Protein AF-0000000087118253 (afdb_homodimer)

Nearest PDB structures (foldseek):
  3r4q-assembly2_D  TM=5.784E-01  e=3.476E+00  Agrobacterium fabrum str. C58
  3r4q-assembly3_E-2  TM=5.605E-01  e=3.678E+00  Agrobacterium fabrum str. C58
  3alf-assembly1_A  TM=4.052E-01  e=1.866E+00  Nicotiana tabacum
  3alg-assembly1_A  TM=4.051E-01  e=1.764E+00  Nicotiana tabacum
  3r4q-assembly2_D  TM=5.789E-01  e=3.476E+00  Agrobacterium fabrum str. C58

Foldseek 3Di:
DPPPPPPPPFDEAEDQPFPAWEDADPVQFPDKDFDQPDWGADPVGDIDGATIFGKGWDFFQFPLVRDTDTDIDHGYTYDNPDNGTYDYPVCCCPVVVWDWDADPVRQWIWTDDVPGIGIHGDD/DPPPPPPPPFDEAEDQPFPAWEDADPVQFPDKDFDQPDWGADPVGDIDGATIFGKGWDFFQFPLVRDTDTDIDHGYTYDNPDNGTYDYPVCCCPVVVWDWDADPVRQWIWTDDVPGIGIHGDD

Secondary structure (DSSP, 8-state):
---TT-S---PEEEETT-SSEEE--GGGEEEEEE-TT-EEE-TTS-EEE--EEEEEEEEEEETTTTEEEEEEEEEEEE-TT-SSEEEEHHHHHHTS-PEEEE-TTS-EEEEEETTEEEEEE--/---TT-S---PEEEETT-SSEEE--GGGEEEEEE-TT-EEE-TTS-EEE--EEEEEEEEEEETTTTEEEEEEEEEEEE-TT-SSEEEEHHHHHHTS-PEEEE-TTS-EEEEEETTEEEEEE--

Solvent-accessible surface area (backbone atoms only — not comparable to full-atom values): 13474 Å² total; per-residue (Å²): 130,83,66,79,79,71,61,80,68,66,59,72,41,54,18,36,64,33,90,52,25,35,37,38,57,72,86,53,45,78,43,79,39,84,28,91,74,47,69,47,77,44,58,60,58,51,69,45,80,32,48,41,29,27,26,30,60,49,76,43,56,29,67,68,78,68,42,80,39,76,38,83,41,67,67,26,35,41,41,82,46,31,75,44,23,37,42,17,42,34,49,38,37,67,77,64,51,32,45,69,46,55,42,93,86,63,48,37,40,35,38,31,42,96,87,40,24,40,79,38,73,59,64,132,84,65,81,77,70,59,79,68,68,60,71,40,55,18,36,63,34,92,52,27,35,37,38,55,71,87,52,44,79,44,79,39,85,29,90,74,47,68,48,78,43,60,61,56,51,72,46,80,32,48,40,28,27,26,31,60,49,77,43,54,28,67,68,76,68,43,78,39,76,39,82,43,68,70,26,35,40,40,81,46,32,74,46,22,36,42,17,41,34,50,39,38,67,75,64,52,32,47,69,46,53,42,92,87,63,47,38,38,36,38,32,42,97,87,39,26,39,78,39,74,59,65

InterPro domains:
  IPR054722 Retrovirus-related Pol polyprotein from transposon TNT 1-94-like, beta-barrel domain [PF22936] (12-96)

pLDDT: mean 89.77, std 15.72, range [20.44, 98.38]

Organism: NCBI:txid53985

Radius of gyration: 19.04 Å; Cα contacts (8 Å, |Δi|>4): 569; chains: 2; bounding box: 37×47×62 Å

Structure (mmCIF, N/CA/C/O backbone):
data_AF-0000000087118253-model_v1
#
loop_
_entity.id
_entity.type
_entity.pdbx_description
1 polymer 'Retrovirus-related Pol polyprotein from transposon TNT 1-94-like beta-barrel domain-containing protein'
#
loop_
_atom_site.group_PDB
_atom_site.id
_atom_site.type_symbol
_atom_site.label_atom_id
_atom_site.label_alt_id
_atom_site.label_comp_id
_atom_site.label_asym_id
_atom_site.label_entity_id
_atom_site.label_seq_id
_atom_site.pdbx_PDB_ins_code
_atom_site.Cartn_x
_atom_site.Cartn_y
_atom_site.Cartn_z
_atom_site.occupancy
_atom_site.B_iso_or_equiv
_atom_site.auth_seq_id
_atom_site.auth_comp_id
_atom_site.auth_asym_id
_atom_site.auth_atom_id
_atom_site.pdbx_PDB_model_num
ATOM 1 N N . MET A 1 1 ? -5.254 -21.078 -31.297 1 21.05 1 MET A N 1
ATOM 2 C CA . MET A 1 1 ? -4.227 -20.156 -30.859 1 21.05 1 MET A CA 1
ATOM 3 C C . MET A 1 1 ? -4.805 -19.125 -29.875 1 21.05 1 MET A C 1
ATOM 5 O O . MET A 1 1 ? -5.574 -18.25 -30.281 1 21.05 1 MET A O 1
ATOM 9 N N . TYR A 1 2 ? -5.289 -19.484 -28.656 1 28.25 2 TYR A N 1
ATOM 10 C CA . TYR A 1 2 ? -5.848 -18.609 -27.625 1 28.25 2 TYR A CA 1
ATOM 11 C C . TYR A 1 2 ? -4.93 -17.422 -27.359 1 28.25 2 TYR A C 1
ATOM 13 O O . TYR A 1 2 ? -3.725 -17.594 -27.156 1 28.25 2 TYR A O 1
ATOM 21 N N . ASP A 1 3 ? -5.176 -16.328 -28.109 1 32.22 3 ASP A N 1
ATOM 22 C CA . ASP A 1 3 ? -4.434 -15.078 -27.906 1 32.22 3 ASP A CA 1
ATOM 23 C C . ASP A 1 3 ? -4.375 -14.711 -26.422 1 32.22 3 ASP A C 1
ATOM 25 O O . ASP A 1 3 ? -5.41 -14.492 -25.797 1 32.22 3 ASP A O 1
ATOM 29 N N . ALA A 1 4 ? -3.543 -15.273 -25.672 1 36.19 4 ALA A N 1
ATOM 30 C CA . ALA A 1 4 ? -3.189 -14.906 -24.312 1 36.19 4 ALA A CA 1
ATOM 31 C C . ALA A 1 4 ? -3.34 -13.406 -24.094 1 36.19 4 ALA A C 1
ATOM 33 O O . ALA A 1 4 ? -3.033 -12.898 -23.016 1 36.19 4 ALA A O 1
ATOM 34 N N . SER A 1 5 ? -3.439 -12.5 -25.094 1 39.94 5 SER A N 1
ATOM 35 C CA . SER A 1 5 ? -3.518 -11.047 -25.062 1 39.94 5 SER A CA 1
ATOM 36 C C . SER A 1 5 ? -4.762 -10.578 -24.312 1 39.94 5 SER A C 1
ATOM 38 O O . SER A 1 5 ? -4.77 -9.492 -23.719 1 39.94 5 SER A O 1
ATOM 40 N N . ASP A 1 6 ? -6.008 -11.117 -24.625 1 37.91 6 ASP A N 1
ATOM 41 C CA . ASP A 1 6 ? -7.328 -10.594 -24.297 1 37.91 6 ASP A CA 1
ATOM 42 C C . ASP A 1 6 ? -7.676 -10.867 -22.828 1 37.91 6 ASP A C 1
ATOM 44 O O . ASP A 1 6 ? -8.852 -10.836 -22.453 1 37.91 6 ASP A O 1
ATOM 48 N N . VAL A 1 7 ? -7.039 -11.828 -22.219 1 40.59 7 VAL A N 1
ATOM 49 C CA . VAL A 1 7 ? -7.496 -11.953 -20.844 1 40.59 7 VAL A CA 1
ATOM 50 C C . VAL A 1 7 ? -7.438 -10.594 -20.141 1 40.59 7 VAL A C 1
ATOM 52 O O . VAL A 1 7 ? -6.395 -9.938 -20.141 1 40.59 7 VAL A O 1
ATOM 55 N N . SER A 1 8 ? -8.398 -9.789 -20.203 1 44.47 8 SER A N 1
ATOM 56 C CA . SER A 1 8 ? -8.617 -8.578 -19.422 1 44.47 8 SER A CA 1
ATOM 57 C C . SER A 1 8 ? -7.844 -8.617 -18.109 1 44.47 8 SER A C 1
ATOM 59 O O . SER A 1 8 ? -8.312 -9.188 -17.125 1 44.47 8 SER A O 1
ATOM 61 N N . SER A 1 9 ? -6.527 -9.094 -18.141 1 53.28 9 SER A N 1
ATOM 62 C CA . SER A 1 9 ? -5.711 -9.297 -16.953 1 53.28 9 SER A CA 1
ATOM 63 C C . SER A 1 9 ? -5.844 -8.125 -15.992 1 53.28 9 SER A C 1
ATOM 65 O O . SER A 1 9 ? -5.578 -6.977 -16.359 1 53.28 9 SER A O 1
ATOM 67 N N . VAL A 1 10 ? -6.918 -8.219 -15.125 1 63.69 10 VAL A N 1
ATOM 68 C CA . VAL A 1 10 ? -7.062 -7.242 -14.055 1 63.69 10 VAL A CA 1
ATOM 69 C C . VAL A 1 10 ? -5.688 -6.887 -13.484 1 63.69 10 VAL A C 1
ATOM 71 O O . VAL A 1 10 ? -4.832 -7.762 -13.328 1 63.69 10 VAL A O 1
ATOM 74 N N . GLU A 1 11 ? -5.352 -5.664 -13.586 1 80.19 11 GLU A N 1
ATOM 75 C CA . GLU A 1 11 ? -4.105 -5.094 -13.086 1 80.19 11 GLU A CA 1
ATOM 76 C C . GLU A 1 11 ? -3.842 -5.523 -11.648 1 80.19 11 GLU A C 1
ATOM 78 O O . GLU A 1 11 ? -4.777 -5.664 -10.852 1 80.19 11 GLU A O 1
ATOM 83 N N . TRP A 1 12 ? -2.617 -6.109 -11.367 1 91.25 12 TRP A N 1
ATOM 84 C CA . TRP A 1 12 ? -2.182 -6.355 -9.992 1 91.25 12 TRP A CA 1
ATOM 85 C C . TRP A 1 12 ? -1.554 -5.102 -9.391 1 91.25 12 TRP A C 1
ATOM 87 O O . TRP A 1 12 ? -0.617 -4.535 -9.953 1 91.25 12 TRP A O 1
ATOM 97 N N . ILE A 1 13 ? -2.102 -4.66 -8.297 1 94.06 13 ILE A N 1
ATOM 98 C CA . ILE A 1 13 ? -1.604 -3.48 -7.602 1 94.06 13 ILE A CA 1
ATOM 99 C C . ILE A 1 13 ? -0.668 -3.906 -6.473 1 94.06 13 ILE A C 1
ATOM 101 O O . ILE A 1 13 ? -0.995 -4.805 -5.691 1 94.06 13 ILE A O 1
ATOM 105 N N . PHE A 1 14 ? 0.504 -3.334 -6.52 1 95.25 14 PHE A N 1
ATOM 106 C CA . PHE A 1 14 ? 1.445 -3.48 -5.418 1 95.25 14 PHE A CA 1
ATOM 107 C C . PHE A 1 14 ? 0.985 -2.682 -4.203 1 95.25 14 PHE A C 1
ATOM 109 O O . PHE A 1 14 ? 0.729 -1.479 -4.305 1 95.25 14 PHE A O 1
ATOM 116 N N . ASP A 1 15 ? 0.882 -3.354 -3.035 1 96.62 15 ASP A N 1
ATOM 117 C CA . ASP A 1 15 ? 0.216 -2.693 -1.917 1 96.62 15 ASP A CA 1
ATOM 118 C C . ASP A 1 15 ? 0.953 -2.959 -0.606 1 96.62 15 ASP A C 1
ATOM 120 O O . ASP A 1 15 ? 0.886 -4.062 -0.062 1 96.62 15 ASP A O 1
ATOM 124 N N . SER A 1 16 ? 1.552 -1.938 -0.032 1 96.44 16 SER A N 1
ATOM 125 C CA . SER A 1 16 ? 2.291 -2.053 1.221 1 96.44 16 SER A CA 1
ATOM 126 C C . SER A 1 16 ? 1.351 -2.045 2.422 1 96.44 16 SER A C 1
ATOM 128 O O . SER A 1 16 ? 1.761 -2.355 3.541 1 96.44 16 SER A O 1
ATOM 130 N N . GLY A 1 17 ? 0.11 -1.664 2.256 1 95.06 17 GLY A N 1
ATOM 131 C CA . GLY A 1 17 ? -0.854 -1.605 3.344 1 95.06 17 GLY A CA 1
ATOM 132 C C . GLY A 1 17 ? -1.681 -2.871 3.479 1 95.06 17 GLY A C 1
ATOM 133 O O . GLY A 1 17 ? -2.432 -3.027 4.441 1 95.06 17 GLY A O 1
ATOM 134 N N . SER A 1 18 ? -1.579 -3.771 2.533 1 95.12 18 SER A N 1
ATOM 135 C CA . SER A 1 18 ? -2.385 -4.988 2.545 1 95.12 18 SER A CA 1
ATOM 136 C C . SER A 1 18 ? -1.647 -6.133 3.23 1 95.12 18 SER A C 1
ATOM 138 O O . SER A 1 18 ? -0.468 -6.367 2.961 1 95.12 18 SER A O 1
ATOM 140 N N . GLN A 1 19 ? -2.363 -6.934 4.012 1 92.56 19 GLN A N 1
ATOM 141 C CA . GLN A 1 19 ? -1.778 -8.078 4.703 1 92.56 19 GLN A CA 1
ATOM 142 C C . GLN A 1 19 ? -2.074 -9.375 3.963 1 92.56 19 GLN A C 1
ATOM 144 O O . GLN A 1 19 ? -1.697 -10.461 4.422 1 92.56 19 GLN A O 1
ATOM 149 N N . ALA A 1 20 ? -2.756 -9.25 2.867 1 94.69 20 ALA A N 1
ATOM 150 C CA . ALA A 1 20 ? -3.141 -10.422 2.092 1 94.69 20 ALA A CA 1
ATOM 151 C C . ALA A 1 20 ? -3.027 -10.156 0.594 1 94.69 20 ALA A C 1
ATOM 153 O O . ALA A 1 20 ? -3.137 -9.008 0.154 1 94.69 20 ALA A O 1
ATOM 154 N N . ASN A 1 21 ? -2.725 -11.172 -0.132 1 96.81 21 ASN A N 1
ATOM 155 C CA . ASN A 1 21 ? -2.965 -11.133 -1.57 1 96.81 21 ASN A CA 1
ATOM 156 C C . ASN A 1 21 ? -4.438 -11.352 -1.898 1 96.81 21 ASN A C 1
ATOM 158 O O . ASN A 1 21 ? -5.078 -12.242 -1.326 1 96.81 21 ASN A O 1
ATOM 162 N N . VAL A 1 22 ? -4.973 -10.57 -2.779 1 96.06 22 VAL A N 1
ATOM 163 C CA . VAL A 1 22 ? -6.398 -10.625 -3.088 1 96.06 22 VAL A CA 1
ATOM 164 C C . VAL A 1 22 ? -6.598 -10.695 -4.602 1 96.06 22 VAL A C 1
ATOM 166 O O . VAL A 1 22 ? -5.938 -9.977 -5.352 1 96.06 22 VAL A O 1
ATOM 169 N N . CYS A 1 23 ? -7.453 -11.531 -5.035 1 95.5 23 CYS A N 1
ATOM 170 C CA . CYS A 1 23 ? -7.789 -11.68 -6.445 1 95.5 23 CYS A CA 1
ATOM 171 C C . CYS A 1 23 ? -9.281 -11.898 -6.633 1 95.5 23 CYS A C 1
ATOM 173 O O . CYS A 1 23 ? -9.891 -12.695 -5.914 1 95.5 23 CYS A O 1
ATOM 175 N N . GLY A 1 24 ? -9.883 -11.172 -7.512 1 93.5 24 GLY A N 1
ATOM 176 C CA . GLY A 1 24 ? -11.312 -11.312 -7.777 1 93.5 24 GLY A CA 1
ATOM 177 C C . GLY A 1 24 ? -11.609 -12.148 -9.008 1 93.5 24 GLY A C 1
ATOM 178 O O . GLY A 1 24 ? -12.766 -12.297 -9.398 1 93.5 24 GLY A O 1
ATOM 179 N N . ASP A 1 25 ? -10.633 -12.672 -9.688 1 92 25 ASP A N 1
ATOM 180 C CA . ASP A 1 25 ? -10.766 -13.477 -10.906 1 92 25 ASP A CA 1
ATOM 181 C C . ASP A 1 25 ? -10.586 -14.961 -10.609 1 92 25 ASP A C 1
ATOM 183 O O . ASP A 1 25 ? -9.469 -15.484 -10.695 1 92 25 ASP A O 1
ATOM 187 N N . LEU A 1 26 ? -11.664 -15.648 -10.484 1 92.19 26 LEU A N 1
ATOM 188 C CA . LEU A 1 26 ? -11.625 -17.047 -10.062 1 92.19 26 LEU A CA 1
ATOM 189 C C . LEU A 1 26 ? -10.914 -17.906 -11.102 1 92.19 26 LEU A C 1
ATOM 191 O O . LEU A 1 26 ? -10.156 -18.812 -10.75 1 92.19 26 LEU A O 1
ATOM 195 N N . PRO A 1 27 ? -11.047 -17.641 -12.375 1 91.56 27 PRO A N 1
ATOM 196 C CA . PRO A 1 27 ? -10.391 -18.484 -13.383 1 91.56 27 PRO A CA 1
ATOM 197 C C . PRO A 1 27 ? -8.867 -18.422 -13.305 1 91.56 27 PRO A C 1
ATOM 199 O O . PRO A 1 27 ? -8.188 -19.266 -13.891 1 91.56 27 PRO A O 1
ATOM 202 N N . LEU A 1 28 ? -8.312 -17.453 -12.609 1 92.31 28 LEU A N 1
ATOM 203 C CA . LEU A 1 28 ? -6.863 -17.312 -12.492 1 92.31 28 LEU A CA 1
ATOM 204 C C . LEU A 1 28 ? -6.312 -18.281 -11.445 1 92.31 28 LEU A C 1
ATOM 206 O O . LEU A 1 28 ? -5.105 -18.5 -1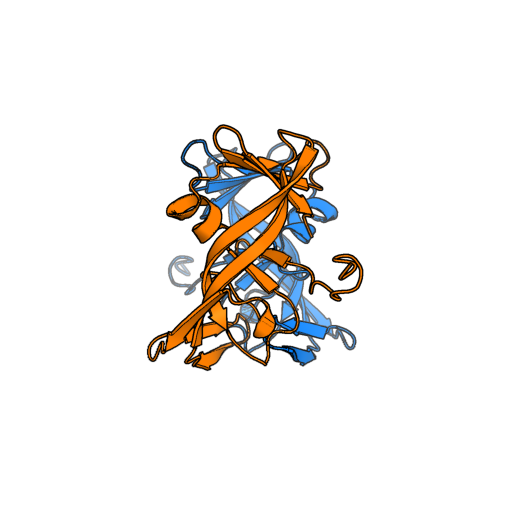1.383 1 92.31 28 LEU A O 1
ATOM 210 N N . PHE A 1 29 ? -7.188 -18.844 -10.602 1 95.88 29 PHE A N 1
ATOM 211 C CA . PHE A 1 29 ? -6.73 -19.734 -9.539 1 95.88 29 PHE A CA 1
ATOM 212 C C . PHE A 1 29 ? -6.355 -21.094 -10.102 1 95.88 29 PHE A C 1
ATOM 214 O O . PHE A 1 29 ? -7.098 -21.672 -10.906 1 95.88 29 PHE A O 1
ATOM 221 N N . THR A 1 30 ? -5.238 -21.562 -9.695 1 97.31 30 THR A N 1
ATOM 222 C CA . THR A 1 30 ? -4.781 -22.891 -10.102 1 97.31 30 THR A CA 1
ATOM 223 C C . THR A 1 30 ? -5.094 -23.922 -9.016 1 97.31 30 THR A C 1
ATOM 225 O O . THR A 1 30 ? -5.184 -25.125 -9.305 1 97.31 30 THR A O 1
ATOM 228 N N . THR A 1 31 ? -5.176 -23.5 -7.758 1 97.5 31 THR A N 1
ATOM 229 C CA . THR A 1 31 ? -5.68 -24.297 -6.645 1 97.5 31 THR A CA 1
ATOM 230 C C . THR A 1 31 ? -6.715 -23.516 -5.844 1 97.5 31 THR A C 1
ATOM 232 O O . THR A 1 31 ? -6.664 -22.281 -5.793 1 97.5 31 THR A O 1
ATOM 235 N N . ILE A 1 32 ? -7.668 -24.219 -5.359 1 96.19 32 ILE A N 1
ATOM 236 C CA . ILE A 1 32 ? -8.703 -23.594 -4.531 1 96.19 32 ILE A CA 1
ATOM 237 C C . ILE A 1 32 ? -8.914 -24.438 -3.271 1 96.19 32 ILE A C 1
ATOM 239 O O . ILE A 1 32 ? -8.961 -25.672 -3.336 1 96.19 32 ILE A O 1
ATOM 243 N N . ARG A 1 33 ? -8.914 -23.766 -2.223 1 95.12 33 ARG A N 1
ATOM 244 C CA . ARG A 1 33 ? -9.258 -24.391 -0.947 1 95.12 33 ARG A CA 1
ATOM 245 C C . ARG A 1 33 ? -10.289 -23.547 -0.196 1 95.12 33 ARG A C 1
ATOM 247 O O . ARG A 1 33 ? -10.297 -22.328 -0.301 1 95.12 33 ARG A O 1
ATOM 254 N N . GLU A 1 34 ? -11.117 -24.312 0.495 1 90.75 34 GLU A N 1
ATOM 255 C CA . GLU A 1 34 ? -12.039 -23.609 1.385 1 90.75 34 GLU A CA 1
ATOM 256 C C . GLU A 1 34 ? -11.32 -23.078 2.621 1 90.75 34 GLU A C 1
ATOM 258 O O . GLU A 1 34 ? -10.477 -23.781 3.203 1 90.75 34 GLU A O 1
ATOM 263 N N . ASP A 1 35 ? -11.5 -21.719 2.768 1 80.56 35 ASP A N 1
ATOM 264 C CA . ASP A 1 35 ? -10.906 -21.062 3.93 1 80.56 35 ASP A CA 1
ATOM 265 C C . ASP A 1 35 ? -11.977 -20.391 4.789 1 80.56 35 ASP A C 1
ATOM 267 O O . ASP A 1 35 ? -12.43 -19.297 4.484 1 80.56 35 ASP A O 1
ATOM 271 N N . GLN A 1 36 ? -12.25 -20.984 5.93 1 77.62 36 GLN A N 1
ATOM 272 C CA . GLN A 1 36 ? -13.336 -20.484 6.762 1 77.62 36 GLN A CA 1
ATOM 273 C C . GLN A 1 36 ? -12.836 -19.406 7.727 1 77.62 36 GLN A C 1
ATOM 275 O O . GLN A 1 36 ? -13.625 -18.828 8.469 1 77.62 36 GLN A O 1
ATOM 280 N N . THR A 1 37 ? -11.648 -19.016 7.566 1 80.5 37 THR A N 1
ATOM 281 C CA . THR A 1 37 ? -11.102 -18.141 8.594 1 80.5 37 THR A CA 1
ATOM 282 C C . THR A 1 37 ? -10.578 -16.844 7.965 1 80.5 37 THR A C 1
ATOM 284 O O . THR A 1 37 ? -10.227 -15.898 8.68 1 80.5 37 THR A O 1
ATOM 287 N N . SER A 1 38 ? -10.648 -16.734 6.703 1 84.31 38 SER A N 1
ATOM 288 C CA . SER A 1 38 ? -10.055 -15.555 6.09 1 84.31 38 SER A CA 1
ATOM 289 C C . SER A 1 38 ? -10.961 -14.344 6.238 1 84.31 38 SER A C 1
ATOM 291 O O . SER A 1 38 ? -12.164 -14.414 5.953 1 84.31 38 SER A O 1
ATOM 293 N N . ARG A 1 39 ? -10.383 -13.367 6.812 1 91.25 39 ARG A N 1
ATOM 294 C CA . ARG A 1 39 ? -11.039 -12.078 7.027 1 91.25 39 ARG A CA 1
ATOM 295 C C . ARG A 1 39 ? -10.219 -10.938 6.434 1 91.25 39 ARG A C 1
ATOM 297 O O . ARG A 1 39 ? -9.008 -10.844 6.676 1 91.25 39 ARG A O 1
ATOM 304 N N . LEU A 1 40 ? -10.867 -10.148 5.562 1 93 40 LEU A N 1
ATOM 305 C CA . LEU A 1 40 ? -10.25 -8.953 5.004 1 93 40 LEU A CA 1
ATOM 306 C C . LEU A 1 40 ? -10.797 -7.699 5.672 1 93 40 LEU A C 1
ATOM 308 O O . LEU A 1 40 ? -12 -7.434 5.617 1 93 40 LEU A O 1
ATOM 312 N N . ASP A 1 41 ? -9.898 -7.008 6.332 1 92.06 41 ASP A N 1
ATOM 313 C CA . ASP A 1 41 ? -10.25 -5.707 6.895 1 92.06 41 ASP A CA 1
ATOM 314 C C . ASP A 1 41 ? -9.82 -4.574 5.969 1 92.06 41 ASP A C 1
ATOM 316 O O . ASP A 1 41 ? -8.68 -4.543 5.508 1 92.06 41 ASP A O 1
ATOM 320 N N . PHE A 1 42 ? -10.742 -3.713 5.773 1 90.94 42 PHE A N 1
ATOM 321 C CA . PHE A 1 42 ? -10.438 -2.584 4.902 1 90.94 42 PHE A CA 1
ATOM 322 C C . PHE A 1 42 ? -10.352 -1.291 5.703 1 90.94 42 PHE A C 1
ATOM 324 O O . PHE A 1 42 ? -10.906 -1.193 6.797 1 90.94 42 PHE A O 1
ATOM 331 N N . ALA A 1 43 ? -9.719 -0.328 5.176 1 87.25 43 ALA A N 1
ATOM 332 C CA . ALA A 1 43 ? -9.406 0.917 5.875 1 87.25 43 ALA A CA 1
ATOM 333 C C . ALA A 1 43 ? -10.68 1.673 6.246 1 87.25 43 ALA A C 1
ATOM 335 O O . ALA A 1 43 ? -10.695 2.445 7.203 1 87.25 43 ALA A O 1
ATOM 336 N N . ASN A 1 44 ? -11.727 1.425 5.535 1 86.5 44 ASN A N 1
ATOM 337 C CA . ASN A 1 44 ? -12.977 2.133 5.781 1 86.5 44 ASN A CA 1
ATOM 338 C C . ASN A 1 44 ? -13.805 1.447 6.867 1 86.5 44 ASN A C 1
ATOM 340 O O . ASN A 1 44 ? -14.984 1.753 7.039 1 86.5 44 ASN A O 1
ATOM 344 N N . GLY A 1 45 ? -13.234 0.397 7.461 1 87.81 45 GLY A N 1
ATOM 345 C CA . GLY A 1 45 ? -13.898 -0.24 8.586 1 87.81 45 GLY A CA 1
ATOM 346 C C . GLY A 1 45 ? -14.742 -1.435 8.18 1 87.81 45 GLY A C 1
ATOM 347 O O . GLY A 1 45 ? -15.312 -2.121 9.031 1 87.81 45 GLY A O 1
ATOM 348 N N . THR A 1 46 ? -14.875 -1.647 6.895 1 88.56 46 THR A N 1
ATOM 349 C CA . THR A 1 46 ? -15.609 -2.82 6.438 1 88.56 46 THR A CA 1
ATOM 350 C C . THR A 1 46 ? -14.75 -4.078 6.57 1 88.56 46 THR A C 1
ATOM 352 O O . THR A 1 46 ? -13.531 -4.016 6.453 1 88.56 46 THR A O 1
ATOM 355 N N . THR A 1 47 ? -15.422 -5.078 6.898 1 92.06 47 THR A N 1
ATOM 356 C CA . THR A 1 47 ? -14.797 -6.395 6.965 1 92.06 47 THR A CA 1
ATOM 357 C C . THR A 1 47 ? -15.492 -7.371 6.023 1 92.06 47 THR A C 1
ATOM 359 O O . THR A 1 47 ? -16.719 -7.383 5.934 1 92.06 47 THR A O 1
ATOM 362 N N . GLU A 1 48 ? -14.758 -8.102 5.289 1 92.12 48 GLU A N 1
ATOM 363 C CA . GLU A 1 48 ? -15.312 -9.148 4.438 1 92.12 48 GLU A CA 1
ATOM 364 C C . GLU A 1 48 ? -14.805 -10.531 4.852 1 92.12 48 GLU A C 1
ATOM 366 O O . GLU A 1 48 ? -13.594 -10.719 5.02 1 92.12 48 GLU A O 1
ATOM 371 N N . HIS A 1 49 ? -15.734 -11.406 5.074 1 92.62 49 HIS A N 1
ATOM 372 C CA . HIS A 1 49 ? -15.383 -12.797 5.312 1 92.62 49 HIS A CA 1
ATOM 373 C C . HIS A 1 49 ? -15.359 -13.594 4.008 1 92.62 49 HIS A C 1
ATOM 375 O O . HIS A 1 49 ? -16.328 -13.57 3.25 1 92.62 49 HIS A O 1
ATOM 381 N N . THR A 1 50 ? -14.25 -14.078 3.705 1 91.5 50 THR A N 1
ATOM 382 C CA . THR A 1 50 ? -14.086 -14.836 2.471 1 91.5 50 THR A CA 1
ATOM 383 C C . THR A 1 50 ? -13.906 -16.312 2.771 1 91.5 50 THR A C 1
ATOM 385 O O . THR A 1 50 ? -13.422 -16.688 3.848 1 91.5 50 THR A O 1
ATOM 388 N N . THR A 1 51 ? -14.289 -17.188 1.809 1 91.56 51 THR A N 1
ATOM 389 C CA . THR A 1 51 ? -14.273 -18.609 2.074 1 91.56 51 THR A CA 1
ATOM 390 C C . THR A 1 51 ? -13.352 -19.344 1.099 1 91.56 51 THR A C 1
ATOM 392 O O . THR A 1 51 ? -13.148 -20.547 1.21 1 91.56 51 THR A O 1
ATOM 395 N N . ILE A 1 52 ? -12.875 -18.609 0.164 1 94.94 52 ILE A N 1
ATOM 396 C CA . ILE A 1 52 ? -12.047 -19.25 -0.848 1 94.94 52 ILE A CA 1
ATOM 397 C C . ILE A 1 52 ? -10.641 -18.656 -0.814 1 94.94 52 ILE A C 1
ATOM 399 O O . ILE A 1 52 ? -10.477 -17.438 -0.807 1 94.94 52 ILE A O 1
ATOM 403 N N . CYS A 1 53 ? -9.68 -19.453 -0.712 1 96.62 53 CYS A N 1
ATOM 404 C CA . CYS A 1 53 ? -8.266 -19.125 -0.847 1 96.62 53 CYS A CA 1
ATOM 405 C C . CYS A 1 53 ? -7.555 -20.125 -1.757 1 96.62 53 CYS A C 1
ATOM 407 O O . CYS A 1 53 ? -8.102 -21.188 -2.07 1 96.62 53 CYS A O 1
ATOM 409 N N . GLY A 1 54 ? -6.422 -19.781 -2.258 1 97.25 54 GLY A N 1
ATOM 410 C CA . GLY A 1 54 ? -5.672 -20.672 -3.119 1 97.25 54 GLY A CA 1
ATOM 411 C C . GLY A 1 54 ? -4.445 -20.031 -3.734 1 97.25 54 GLY A C 1
ATOM 412 O O . GLY A 1 54 ? -3.789 -1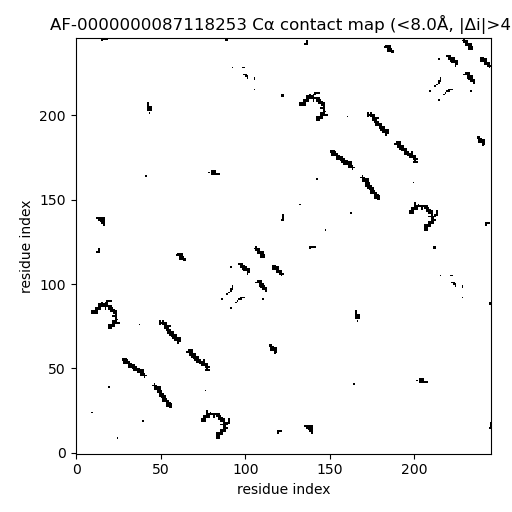9.203 -3.102 1 97.25 54 GLY A O 1
ATOM 413 N N . SER A 1 55 ? -4.031 -20.609 -4.844 1 97.94 55 SER A N 1
ATOM 414 C CA . SER A 1 55 ? -2.863 -20.094 -5.547 1 97.94 55 SER A CA 1
ATOM 415 C C . SER A 1 55 ? -3.23 -19.609 -6.945 1 97.94 55 SER A C 1
ATOM 417 O O . SER A 1 55 ? -4.188 -20.109 -7.547 1 97.94 55 SER A O 1
ATOM 419 N N . VAL A 1 56 ? -2.547 -18.594 -7.414 1 97 56 VAL A N 1
ATOM 420 C CA . VAL A 1 56 ? -2.719 -18.047 -8.75 1 97 56 VAL A CA 1
ATOM 421 C C . VAL A 1 56 ? -1.37 -17.984 -9.469 1 97 56 VAL A C 1
ATOM 423 O O . VAL A 1 56 ? -0.32 -17.969 -8.82 1 97 56 VAL A O 1
ATOM 426 N N . LEU A 1 57 ? -1.433 -18.031 -10.797 1 93.69 57 LEU A N 1
ATOM 427 C CA . LEU A 1 57 ? -0.237 -17.766 -11.586 1 93.69 57 LEU A CA 1
ATOM 428 C C . LEU A 1 57 ? -0.189 -16.312 -12.047 1 93.69 57 LEU A C 1
ATOM 430 O O . LEU A 1 57 ? -1.041 -15.875 -12.82 1 93.69 57 LEU A O 1
ATOM 434 N N . LEU A 1 58 ? 0.72 -15.617 -11.508 1 92.5 58 LEU A N 1
ATOM 435 C CA . LEU A 1 58 ? 0.973 -14.25 -11.938 1 92.5 58 LEU A CA 1
ATOM 436 C C . LEU A 1 58 ? 1.847 -14.219 -13.18 1 92.5 58 LEU A C 1
ATOM 438 O O . LEU A 1 58 ? 3.02 -14.594 -13.133 1 92.5 58 LEU A O 1
ATOM 442 N N . ARG A 1 59 ? 1.241 -13.844 -14.336 1 92.88 59 ARG A N 1
ATOM 443 C CA . ARG A 1 59 ? 1.998 -13.664 -15.57 1 92.88 59 ARG A CA 1
ATOM 444 C C . ARG A 1 59 ? 2.717 -12.32 -15.578 1 92.88 59 ARG A C 1
ATOM 446 O O . ARG A 1 59 ? 2.076 -11.266 -15.586 1 92.88 59 ARG A O 1
ATOM 453 N N . ILE A 1 60 ? 4.02 -12.344 -15.508 1 93.81 60 ILE A N 1
ATOM 454 C CA . ILE A 1 60 ? 4.789 -11.117 -15.312 1 93.81 60 ILE A CA 1
ATOM 455 C C . ILE A 1 60 ? 6.164 -11.266 -15.961 1 93.81 60 ILE A C 1
ATOM 457 O O . ILE A 1 60 ? 6.684 -12.375 -16.078 1 93.81 60 ILE A O 1
ATOM 461 N N . VAL A 1 61 ? 6.641 -10.164 -16.484 1 96.56 61 VAL A N 1
ATOM 462 C CA . VAL A 1 61 ? 7.973 -10.18 -17.078 1 96.56 61 VAL A CA 1
ATOM 463 C C . VAL A 1 61 ? 9.031 -10.234 -15.984 1 96.56 61 VAL A C 1
ATOM 465 O O . VAL A 1 61 ? 9.023 -9.414 -15.07 1 96.56 61 VAL A O 1
ATOM 468 N N . ASN A 1 62 ? 9.898 -11.227 -15.977 1 97.69 62 ASN A N 1
ATOM 469 C CA . ASN A 1 62 ? 11.117 -11.219 -15.18 1 97.69 62 ASN A CA 1
ATOM 470 C C . ASN A 1 62 ? 12.148 -10.242 -15.75 1 97.69 62 ASN A C 1
ATOM 472 O O . ASN A 1 62 ? 12.766 -10.516 -16.781 1 97.69 62 ASN A O 1
ATOM 476 N N . GLN A 1 63 ? 12.352 -9.141 -15.086 1 97.75 63 GLN A N 1
ATOM 477 C CA . GLN A 1 63 ? 13.203 -8.078 -15.602 1 97.75 63 GLN A CA 1
ATOM 478 C C . GLN A 1 63 ? 14.664 -8.516 -15.656 1 97.75 63 GLN A C 1
ATOM 480 O O . GLN A 1 63 ? 15.484 -7.891 -16.328 1 97.75 63 GLN A O 1
ATOM 485 N N . ALA A 1 64 ? 15.023 -9.555 -14.844 1 97.69 64 ALA A N 1
ATOM 486 C CA . ALA A 1 64 ? 16.391 -10.07 -14.867 1 97.69 64 ALA A CA 1
ATOM 487 C C . ALA A 1 64 ? 16.703 -10.758 -16.188 1 97.69 64 ALA A C 1
ATOM 489 O O . ALA A 1 64 ? 17.828 -10.719 -16.672 1 97.69 64 ALA A O 1
ATOM 490 N N . THR A 1 65 ? 15.719 -11.352 -16.812 1 97.69 65 THR A N 1
ATOM 491 C CA . THR A 1 65 ? 15.945 -12.133 -18.031 1 97.69 65 THR A CA 1
ATOM 492 C C . THR A 1 65 ? 15.227 -11.492 -19.219 1 97.69 65 THR A C 1
ATOM 494 O O . THR A 1 65 ? 15.539 -11.797 -20.375 1 97.69 65 THR A O 1
ATOM 497 N N . GLY A 1 66 ? 14.25 -10.727 -18.984 1 97.06 66 GLY A N 1
ATOM 498 C CA . GLY A 1 66 ? 13.422 -10.148 -20.031 1 97.06 66 GLY A CA 1
ATOM 499 C C . GLY A 1 66 ? 12.32 -11.078 -20.516 1 97.06 66 GLY A C 1
ATOM 500 O O . GLY A 1 66 ? 11.594 -10.75 -21.453 1 97.06 66 GLY A O 1
ATOM 501 N N . GLU A 1 67 ? 12.07 -12.164 -19.828 1 97.44 67 GLU A N 1
ATOM 502 C CA . GLU A 1 67 ? 11.117 -13.188 -20.281 1 97.44 67 GLU A CA 1
ATOM 503 C C . GLU A 1 67 ? 9.797 -13.07 -19.516 1 97.44 67 GLU A C 1
ATOM 505 O O . GLU A 1 67 ? 9.789 -12.766 -18.312 1 97.44 67 GLU A O 1
ATOM 510 N N . LEU A 1 68 ? 8.711 -13.32 -20.297 1 96.38 68 LEU A N 1
ATOM 511 C CA . LEU A 1 68 ? 7.398 -13.461 -19.672 1 96.38 68 LEU A CA 1
ATOM 512 C C . LEU A 1 68 ? 7.285 -14.797 -18.938 1 96.38 68 LEU A C 1
ATOM 514 O O . LEU A 1 68 ? 7.547 -15.852 -19.531 1 96.38 68 LEU A O 1
ATOM 518 N N . GLU A 1 69 ? 7.016 -14.789 -17.656 1 95 69 GLU A N 1
ATOM 519 C CA . GLU A 1 69 ? 6.941 -15.984 -16.812 1 95 69 GLU A CA 1
ATOM 520 C C . GLU A 1 69 ? 5.637 -16.016 -16.031 1 95 69 GLU A C 1
ATOM 522 O O . GLU A 1 69 ? 5.02 -14.984 -15.789 1 95 69 GLU A O 1
ATOM 527 N N . ASP A 1 70 ? 5.203 -17.266 -15.781 1 93.5 70 ASP A N 1
ATOM 528 C CA . ASP A 1 70 ? 4.145 -17.484 -14.805 1 93.5 70 ASP A CA 1
ATOM 529 C C . ASP A 1 70 ? 4.723 -17.812 -13.43 1 93.5 70 ASP A C 1
ATOM 531 O O . ASP A 1 70 ? 5.441 -18.797 -13.266 1 93.5 70 ASP A O 1
ATOM 535 N N . ARG A 1 71 ? 4.355 -16.953 -12.516 1 93.69 71 ARG A N 1
ATOM 536 C CA . ARG A 1 71 ? 4.859 -17.188 -11.164 1 93.69 71 ARG A CA 1
ATOM 537 C C . ARG A 1 71 ? 3.725 -17.531 -10.203 1 93.69 71 ARG A C 1
ATOM 539 O O . ARG A 1 71 ? 2.672 -16.891 -10.219 1 93.69 71 ARG A O 1
ATOM 546 N N . LEU A 1 72 ? 4.016 -18.516 -9.453 1 95.62 72 LEU A N 1
ATOM 547 C CA . LEU A 1 72 ? 3.016 -18.953 -8.492 1 95.62 72 LEU A CA 1
ATOM 548 C C . LEU A 1 72 ? 2.916 -17.984 -7.32 1 95.62 72 LEU A C 1
ATOM 550 O O . LEU A 1 72 ? 3.93 -17.641 -6.707 1 95.62 72 LEU A O 1
ATOM 554 N N . VAL A 1 73 ? 1.789 -17.438 -7.059 1 97.12 73 VAL A N 1
ATOM 555 C CA . VAL A 1 73 ? 1.452 -16.703 -5.852 1 97.12 73 VAL A CA 1
ATOM 556 C C . VAL A 1 73 ? 0.525 -17.531 -4.969 1 97.12 73 VAL A C 1
ATOM 558 O O . VAL A 1 73 ? -0.576 -17.891 -5.387 1 97.12 73 VAL A O 1
ATOM 561 N N . GLU A 1 74 ? 0.951 -17.797 -3.848 1 97.19 74 GLU A N 1
ATOM 562 C CA . GLU A 1 74 ? 0.172 -18.609 -2.916 1 97.19 74 GLU A CA 1
ATOM 563 C C . GLU A 1 74 ? -0.584 -17.734 -1.921 1 97.19 74 GLU A C 1
ATOM 565 O O . GLU A 1 74 ? -0.34 -16.531 -1.838 1 97.19 74 GLU A O 1
ATOM 570 N N . ASP A 1 75 ? -1.516 -18.344 -1.242 1 95.81 75 ASP A N 1
ATOM 571 C CA . ASP A 1 75 ? -2.283 -17.688 -0.188 1 95.81 75 ASP A CA 1
ATOM 572 C C . ASP A 1 75 ? -2.98 -16.438 -0.713 1 95.81 75 ASP A C 1
ATOM 574 O O . ASP A 1 75 ? -2.854 -15.359 -0.127 1 95.81 75 ASP A O 1
ATOM 578 N N . VAL A 1 76 ? -3.58 -16.641 -1.808 1 97.06 76 VAL A N 1
ATOM 579 C CA . VAL A 1 76 ? -4.391 -15.578 -2.406 1 97.06 76 VAL A CA 1
ATOM 580 C C . VAL A 1 76 ? -5.848 -15.742 -1.986 1 97.06 76 VAL A C 1
ATOM 582 O O . VAL A 1 76 ? -6.422 -16.828 -2.117 1 97.06 76 VAL A O 1
ATOM 585 N N . VAL A 1 77 ? -6.391 -14.727 -1.419 1 96.56 77 VAL A N 1
ATOM 586 C CA . VAL A 1 77 ? -7.789 -14.742 -1.009 1 96.56 77 VAL A CA 1
ATOM 587 C C . VAL A 1 77 ? -8.672 -14.312 -2.176 1 96.56 77 VAL A C 1
ATOM 589 O O . VAL A 1 77 ? -8.375 -13.336 -2.861 1 96.56 77 VAL A O 1
ATOM 592 N N . TYR A 1 78 ? -9.766 -15.07 -2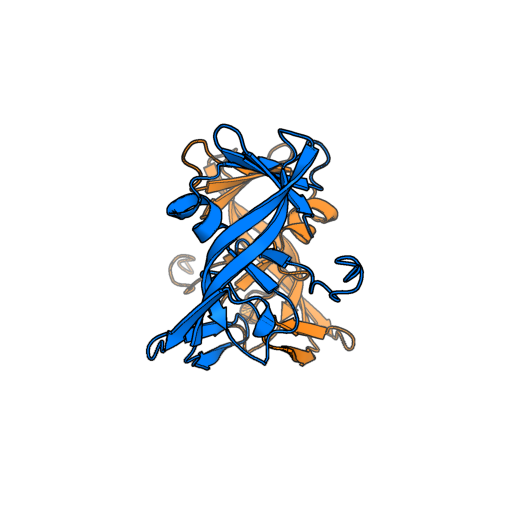.4 1 95.31 78 TYR A N 1
ATOM 593 C CA . TYR A 1 78 ? -10.734 -14.719 -3.432 1 95.31 78 TYR A CA 1
ATOM 594 C C . TYR A 1 78 ? -11.898 -13.93 -2.838 1 95.31 78 TYR A C 1
ATOM 596 O O . TYR A 1 78 ? -12.445 -14.312 -1.799 1 95.31 78 TYR A O 1
ATOM 604 N N . THR A 1 79 ? -12.188 -12.883 -3.455 1 93.94 79 THR A N 1
ATOM 605 C CA . THR A 1 79 ? -13.469 -12.219 -3.238 1 93.94 79 THR A CA 1
ATOM 606 C C . THR A 1 79 ? -14.023 -11.672 -4.551 1 93.94 79 THR A C 1
ATOM 608 O O . THR A 1 79 ? -13.305 -11.023 -5.316 1 93.94 79 THR A O 1
ATOM 611 N N . SER A 1 80 ? -15.297 -11.883 -4.809 1 92.75 80 SER A N 1
ATOM 612 C CA . SER A 1 80 ? -15.922 -11.422 -6.039 1 92.75 80 SER A CA 1
ATOM 613 C C . SER A 1 80 ? -16.094 -9.906 -6.031 1 92.75 80 SER A C 1
ATOM 615 O O . SER A 1 80 ? -16.375 -9.305 -7.07 1 92.75 80 SER A O 1
ATOM 617 N N . ASN A 1 81 ? -15.875 -9.281 -4.906 1 92.44 81 ASN A N 1
ATOM 618 C CA . ASN A 1 81 ? -16.062 -7.836 -4.773 1 92.44 81 ASN A CA 1
ATOM 619 C C . ASN A 1 81 ? -14.805 -7.07 -5.18 1 92.44 81 ASN A C 1
ATOM 621 O O . ASN A 1 81 ? -14.844 -5.852 -5.34 1 92.44 81 ASN A O 1
ATOM 625 N N . ALA A 1 82 ? -13.711 -7.844 -5.379 1 90.56 82 ALA A N 1
ATOM 626 C CA . ALA A 1 82 ? -12.461 -7.168 -5.707 1 90.56 82 ALA A CA 1
ATOM 627 C C . ALA A 1 82 ? -12.539 -6.512 -7.082 1 90.56 82 ALA A C 1
ATOM 629 O O . ALA A 1 82 ? -12.891 -7.164 -8.07 1 90.56 82 ALA A O 1
ATOM 630 N N . LYS A 1 83 ? -12.211 -5.195 -7.172 1 88 83 LYS A N 1
ATOM 631 C CA . LYS A 1 83 ? -12.18 -4.477 -8.445 1 88 83 LYS A CA 1
ATOM 632 C C . LYS A 1 83 ? -10.773 -4.473 -9.039 1 88 83 LYS A C 1
ATOM 634 O O . LYS A 1 83 ? -10.594 -4.172 -10.219 1 88 83 LYS A O 1
ATOM 639 N N . VAL A 1 84 ? -9.82 -4.719 -8.195 1 90.81 84 VAL A N 1
ATOM 640 C CA . VAL A 1 84 ? -8.43 -4.887 -8.602 1 90.81 84 VAL A CA 1
ATOM 641 C C . VAL A 1 84 ? -7.816 -6.09 -7.883 1 90.81 84 VAL A C 1
ATOM 643 O O . VAL A 1 84 ? -8.336 -6.535 -6.85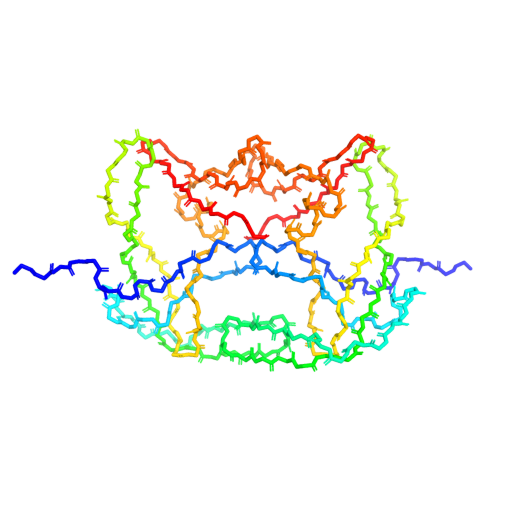9 1 90.81 84 VAL A O 1
ATOM 646 N N . ASN A 1 85 ? -6.75 -6.637 -8.461 1 94.56 85 ASN A N 1
ATOM 647 C CA . ASN A 1 85 ? -5.953 -7.637 -7.758 1 94.56 85 ASN A CA 1
ATOM 648 C C . ASN A 1 85 ? -4.82 -6.992 -6.965 1 94.56 85 ASN A C 1
ATOM 650 O O . ASN A 1 85 ? -4.199 -6.035 -7.426 1 94.56 85 ASN A O 1
ATOM 654 N N . ILE A 1 86 ? -4.59 -7.559 -5.793 1 95.62 86 ILE A N 1
ATOM 655 C CA . ILE A 1 86 ? -3.617 -6.969 -4.879 1 95.62 86 ILE A CA 1
ATOM 656 C C . ILE A 1 86 ? -2.52 -7.984 -4.57 1 95.62 86 ILE A C 1
ATOM 658 O O . ILE A 1 86 ? -2.803 -9.148 -4.297 1 95.62 86 ILE A O 1
ATOM 662 N N . ILE A 1 87 ? -1.312 -7.57 -4.719 1 96.94 87 ILE A N 1
ATOM 663 C CA . ILE A 1 87 ? -0.182 -8.328 -4.195 1 96.94 87 ILE A CA 1
ATOM 664 C C . ILE A 1 87 ? 0.432 -7.59 -3.008 1 96.94 87 ILE A C 1
ATOM 666 O O . ILE A 1 87 ? 0.801 -6.422 -3.121 1 96.94 87 ILE A O 1
ATOM 670 N N . SER A 1 88 ? 0.442 -8.211 -1.897 1 97.19 88 SER A N 1
ATOM 671 C CA . SER A 1 88 ? 0.905 -7.609 -0.654 1 97.19 88 SER A CA 1
ATOM 672 C C . SER A 1 88 ? 2.428 -7.512 -0.618 1 97.19 88 SER A C 1
ATOM 674 O O . SER A 1 88 ? 3.121 -8.477 -0.947 1 97.19 88 SER A O 1
ATOM 676 N N . LEU A 1 89 ? 2.934 -6.391 -0.208 1 97.56 89 LEU A N 1
ATOM 677 C CA . LEU A 1 89 ? 4.371 -6.238 0 1 97.56 89 LEU A CA 1
ATOM 678 C C . LEU A 1 89 ? 4.883 -7.25 1.023 1 97.56 89 LEU A C 1
ATOM 680 O O . LEU A 1 89 ? 5.906 -7.898 0.804 1 97.56 89 LEU A O 1
ATOM 684 N N . GLY A 1 90 ? 4.203 -7.383 2.148 1 96.56 90 GLY A N 1
ATOM 685 C CA . GLY A 1 90 ? 4.613 -8.328 3.17 1 96.56 90 GLY A CA 1
ATOM 686 C C . GLY A 1 90 ? 4.773 -9.742 2.645 1 96.56 90 GLY A C 1
ATOM 687 O O . GLY A 1 90 ? 5.754 -10.422 2.955 1 96.56 90 GLY A O 1
ATOM 688 N N . TYR A 1 91 ? 3.84 -10.164 1.857 1 97 91 TYR A N 1
ATOM 689 C CA . TYR A 1 91 ? 3.922 -11.492 1.243 1 97 91 TYR A CA 1
ATOM 690 C C . TYR A 1 91 ? 5.18 -11.617 0.394 1 97 91 TYR A C 1
ATOM 692 O O . TYR A 1 91 ? 5.906 -12.609 0.494 1 97 91 TYR A O 1
ATOM 700 N N . LEU A 1 92 ? 5.395 -10.609 -0.51 1 97.19 92 LEU A N 1
ATOM 701 C CA . LEU A 1 92 ? 6.543 -10.648 -1.407 1 97.19 92 LEU A CA 1
ATOM 702 C C . LEU A 1 92 ? 7.844 -10.742 -0.618 1 97.19 92 LEU A C 1
ATOM 704 O O . LEU A 1 92 ? 8.75 -11.484 -0.996 1 97.19 92 LEU A O 1
ATOM 708 N N . GLN A 1 93 ? 7.867 -10.062 0.47 1 97.06 93 GLN A N 1
ATOM 709 C CA . GLN A 1 93 ? 9.109 -10.016 1.236 1 97.06 93 GLN A CA 1
ATOM 710 C C . GLN A 1 93 ? 9.281 -11.281 2.082 1 97.06 93 GLN A C 1
ATOM 712 O O . GLN A 1 93 ? 10.375 -11.844 2.145 1 97.06 93 GLN A O 1
ATOM 717 N N . THR A 1 94 ? 8.273 -11.75 2.793 1 95.56 94 THR A N 1
ATOM 718 C CA . THR A 1 94 ? 8.406 -12.844 3.746 1 95.56 94 THR A CA 1
ATOM 719 C C . THR A 1 94 ? 8.312 -14.195 3.037 1 95.56 94 THR A C 1
ATOM 721 O O . THR A 1 94 ? 9.242 -14.992 3.088 1 95.56 94 THR A O 1
ATOM 724 N N . THR A 1 95 ? 7.246 -14.414 2.311 1 95.69 95 THR A N 1
ATOM 725 C CA . THR A 1 95 ? 7.059 -15.688 1.629 1 95.69 95 THR A CA 1
ATOM 726 C C . THR A 1 95 ? 7.844 -15.727 0.321 1 95.69 95 THR A C 1
ATOM 728 O O . THR A 1 95 ? 8.531 -16.703 0.03 1 95.69 95 THR A O 1
ATOM 731 N N . GLY A 1 96 ? 7.781 -14.633 -0.455 1 96.31 96 GLY A N 1
ATOM 732 C CA . GLY A 1 96 ? 8.438 -14.578 -1.749 1 96.31 96 GLY A CA 1
ATOM 733 C C . GLY A 1 96 ? 9.938 -14.367 -1.645 1 96.31 96 GLY A C 1
ATOM 734 O O . GLY A 1 96 ? 10.68 -14.633 -2.596 1 96.31 96 GLY A O 1
ATOM 735 N N . LYS A 1 97 ? 10.422 -13.812 -0.49 1 96.88 97 LYS A N 1
ATOM 736 C CA . LYS A 1 97 ? 11.82 -13.547 -0.195 1 96.88 97 LYS A CA 1
ATOM 737 C C . LYS A 1 97 ? 12.406 -12.531 -1.171 1 96.88 97 LYS A C 1
ATOM 739 O O . LYS A 1 97 ? 13.555 -12.664 -1.597 1 96.88 97 LYS A O 1
ATOM 744 N N . TYR A 1 98 ? 11.555 -11.586 -1.564 1 97.62 98 TYR A N 1
ATOM 745 C CA . TYR A 1 98 ? 12.008 -10.5 -2.426 1 97.62 98 TYR A CA 1
ATOM 746 C C . TYR A 1 98 ? 12.555 -9.336 -1.601 1 97.62 98 TYR A C 1
ATOM 748 O O . TYR A 1 98 ? 12.07 -9.07 -0.499 1 97.62 98 TYR A O 1
ATOM 756 N N . LYS A 1 99 ? 13.5 -8.672 -2.154 1 97.88 99 LYS A N 1
ATOM 757 C CA . LYS A 1 99 ? 13.977 -7.398 -1.635 1 97.88 99 LYS A CA 1
ATOM 758 C C . LYS A 1 99 ? 13.406 -6.23 -2.434 1 97.88 99 LYS A C 1
ATOM 760 O O . LYS A 1 99 ? 13.414 -6.25 -3.666 1 97.88 99 LYS A O 1
ATOM 765 N N . LEU A 1 100 ? 12.938 -5.266 -1.759 1 98 100 LEU A N 1
ATOM 766 C CA . LEU A 1 100 ? 12.359 -4.078 -2.385 1 98 100 LEU A CA 1
ATOM 767 C C . LEU A 1 100 ? 13.422 -3.008 -2.602 1 98 100 LEU A C 1
ATOM 769 O O . LEU A 1 100 ? 14.18 -2.684 -1.684 1 98 100 LEU A O 1
ATOM 773 N N . THR A 1 101 ? 13.492 -2.463 -3.795 1 96.62 101 THR A N 1
ATOM 774 C CA . THR A 1 101 ? 14.219 -1.241 -4.113 1 96.62 101 THR A CA 1
ATOM 775 C C . THR A 1 101 ? 13.391 -0.336 -5.02 1 96.62 101 THR A C 1
ATOM 777 O O . THR A 1 101 ? 12.414 -0.783 -5.629 1 96.62 101 THR A O 1
ATOM 780 N N . CYS A 1 102 ? 13.695 0.901 -5.023 1 95.75 102 CYS A N 1
ATOM 781 C CA . CYS A 1 102 ? 12.977 1.869 -5.84 1 95.75 102 CYS A CA 1
ATOM 782 C C . CYS A 1 102 ? 13.867 2.438 -6.934 1 95.75 102 CYS A C 1
ATOM 784 O O . CYS A 1 102 ? 15.062 2.664 -6.711 1 95.75 102 CYS A O 1
ATOM 786 N N . SER A 1 103 ? 13.312 2.723 -8.023 1 96.06 103 SER A N 1
ATOM 787 C CA . SER A 1 103 ? 14.055 3.373 -9.094 1 96.06 103 SER A CA 1
ATOM 788 C C . SER A 1 103 ? 14.453 4.793 -8.711 1 96.06 103 SER A C 1
ATOM 790 O O . SER A 1 103 ? 13.812 5.41 -7.855 1 96.06 103 SER A O 1
ATOM 792 N N . PRO A 1 104 ? 15.508 5.266 -9.352 1 93.81 104 PRO A N 1
ATOM 793 C CA . PRO A 1 104 ? 15.969 6.613 -9.016 1 93.81 104 PRO A CA 1
ATOM 794 C C . PRO A 1 104 ? 14.883 7.672 -9.195 1 93.81 104 PRO A C 1
ATOM 796 O O . PRO A 1 104 ? 14.812 8.633 -8.422 1 93.81 104 PRO A O 1
ATOM 799 N N . ASP A 1 105 ? 14.047 7.535 -10.18 1 94.44 105 ASP A N 1
ATOM 800 C CA . ASP A 1 105 ? 13.016 8.531 -10.445 1 94.44 105 ASP A CA 1
ATOM 801 C C . ASP A 1 105 ? 11.789 8.297 -9.57 1 94.44 1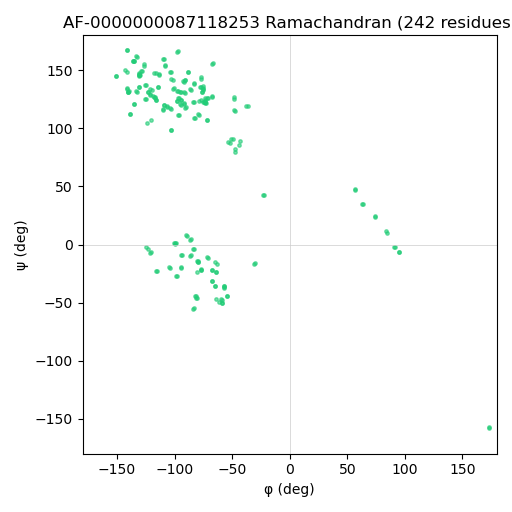05 ASP A C 1
ATOM 803 O O . ASP A 1 105 ? 10.797 9.031 -9.672 1 94.44 105 ASP A O 1
ATOM 807 N N . GLN A 1 106 ? 11.797 7.227 -8.781 1 95.06 106 GLN A N 1
ATOM 808 C CA . GLN A 1 106 ? 10.812 6.941 -7.738 1 95.06 106 GLN A CA 1
ATOM 809 C C . GLN A 1 106 ? 9.484 6.488 -8.336 1 95.06 106 GLN A C 1
ATOM 811 O O . GLN A 1 106 ? 8.438 6.609 -7.703 1 95.06 106 GLN A O 1
ATOM 816 N N . GLN A 1 107 ? 9.484 5.949 -9.555 1 95.06 107 GLN A N 1
ATOM 817 C CA . GLN A 1 107 ? 8.242 5.566 -10.211 1 95.06 107 GLN A CA 1
ATOM 818 C C . GLN A 1 107 ? 8.039 4.055 -10.172 1 95.06 107 GLN A C 1
ATOM 820 O O . GLN A 1 107 ? 6.926 3.564 -10.383 1 95.06 107 GLN A O 1
ATOM 825 N N . ILE A 1 108 ? 9.164 3.328 -9.953 1 96.44 108 ILE A N 1
ATOM 826 C CA . ILE A 1 108 ? 9.109 1.874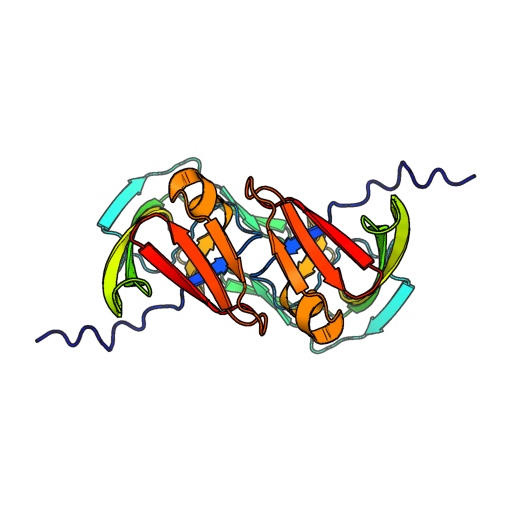 -10.062 1 96.44 108 ILE A CA 1
ATOM 827 C C . ILE A 1 108 ? 9.586 1.243 -8.75 1 96.44 108 ILE A C 1
ATOM 829 O O . ILE A 1 108 ? 10.617 1.633 -8.203 1 96.44 108 ILE A O 1
ATOM 833 N N . ALA A 1 109 ? 8.82 0.307 -8.234 1 96.94 109 ALA A N 1
ATOM 834 C CA . ALA A 1 109 ? 9.273 -0.619 -7.199 1 96.94 109 ALA A CA 1
ATOM 835 C C . ALA A 1 109 ? 9.844 -1.893 -7.812 1 96.94 109 ALA A C 1
ATOM 837 O O . ALA A 1 109 ? 9.172 -2.568 -8.594 1 96.94 109 ALA A O 1
ATOM 838 N N . TRP A 1 110 ? 11.086 -2.178 -7.504 1 97.62 110 TRP A N 1
ATOM 839 C CA . TRP A 1 110 ? 11.734 -3.424 -7.902 1 97.62 110 TRP A CA 1
ATOM 840 C C . TRP A 1 110 ? 11.711 -4.438 -6.766 1 97.62 110 TRP A C 1
ATOM 842 O O . TRP A 1 110 ? 12.133 -4.137 -5.645 1 97.62 110 TRP A O 1
ATOM 852 N N . LEU A 1 111 ? 11.195 -5.531 -6.996 1 98.25 111 LEU A N 1
ATOM 853 C CA . LEU A 1 111 ? 11.258 -6.66 -6.074 1 98.25 111 LEU A CA 1
ATOM 854 C C . LEU A 1 111 ? 12.156 -7.766 -6.629 1 98.25 111 LEU A C 1
ATOM 856 O O . LEU A 1 111 ? 11.82 -8.391 -7.637 1 98.25 111 LEU A O 1
ATOM 860 N N . SER A 1 112 ? 13.211 -8.008 -5.918 1 98.31 112 SER A N 1
ATOM 861 C CA . SER A 1 112 ? 14.219 -8.867 -6.531 1 98.31 112 SER A CA 1
ATOM 862 C C . SER A 1 112 ? 14.641 -9.977 -5.578 1 98.31 112 SER A C 1
ATOM 864 O O . SER A 1 112 ? 14.648 -9.789 -4.359 1 98.31 112 SER A O 1
ATOM 866 N N . LYS A 1 113 ? 14.961 -11.109 -6.027 1 97.88 113 LYS A N 1
ATOM 867 C CA . LYS A 1 113 ? 15.703 -12.219 -5.441 1 97.88 113 LYS A CA 1
ATOM 868 C C . LYS A 1 113 ? 16.609 -12.883 -6.48 1 97.88 113 LYS A C 1
ATOM 870 O O . LYS A 1 113 ? 16.594 -12.508 -7.656 1 97.88 113 LYS A O 1
ATOM 875 N N . PRO A 1 114 ? 17.562 -13.773 -6.059 1 97.62 114 PRO A N 1
ATOM 876 C CA . PRO A 1 114 ? 18.484 -14.328 -7.043 1 97.62 114 PRO A CA 1
ATOM 877 C C . PRO A 1 114 ? 17.781 -14.844 -8.297 1 97.62 114 PRO A C 1
ATOM 879 O O . PRO A 1 114 ? 16.906 -15.719 -8.203 1 97.62 114 PRO A O 1
ATOM 882 N N . GLY A 1 115 ? 18 -14.266 -9.398 1 97.19 115 GLY A N 1
ATOM 883 C CA . GLY A 1 115 ? 17.516 -14.734 -10.688 1 97.19 115 GLY A CA 1
ATOM 884 C C . GLY A 1 115 ? 16.172 -14.148 -11.07 1 97.19 115 GLY A C 1
ATOM 885 O O . GLY A 1 115 ? 15.648 -14.438 -12.148 1 97.19 115 GLY A O 1
ATOM 886 N N . THR A 1 116 ? 15.602 -13.367 -10.234 1 98.06 116 THR A N 1
ATOM 887 C CA . THR A 1 116 ? 14.258 -12.852 -10.5 1 98.06 116 THR A CA 1
ATOM 888 C C . THR A 1 116 ? 14.141 -11.391 -10.07 1 98.06 116 THR A C 1
ATOM 890 O O . THR A 1 116 ? 14.578 -11.023 -8.977 1 98.06 116 THR A O 1
ATOM 893 N N . THR A 1 117 ? 13.617 -10.539 -10.93 1 98.38 117 THR A N 1
ATOM 894 C CA . THR A 1 117 ? 13.289 -9.156 -10.625 1 98.38 117 THR A CA 1
ATOM 895 C C . THR A 1 117 ? 11.914 -8.797 -11.172 1 98.38 117 THR A C 1
ATOM 897 O O . THR A 1 117 ? 11.656 -8.938 -12.367 1 98.38 117 THR A O 1
ATOM 900 N N . LEU A 1 118 ? 11.07 -8.398 -10.312 1 97.62 118 LEU A N 1
ATOM 901 C CA . LEU A 1 118 ? 9.727 -7.965 -10.68 1 97.62 118 LEU A CA 1
ATOM 902 C C . LEU A 1 118 ? 9.617 -6.445 -10.633 1 97.62 118 LEU A C 1
ATOM 904 O O . LEU A 1 118 ? 10.266 -5.793 -9.812 1 97.62 118 LEU A O 1
ATOM 908 N N . LYS A 1 119 ? 8.773 -5.957 -11.523 1 96.94 119 LYS A N 1
ATOM 909 C CA . LYS A 1 119 ? 8.547 -4.523 -11.664 1 96.94 119 LYS A CA 1
ATOM 910 C C . LYS A 1 119 ? 7.105 -4.156 -11.312 1 96.94 119 LYS A C 1
ATOM 912 O O . LYS A 1 119 ? 6.164 -4.727 -11.867 1 96.94 119 LYS A O 1
ATOM 917 N N . PHE A 1 120 ? 6.918 -3.262 -10.398 1 96 120 PHE A N 1
ATOM 918 C CA . PHE A 1 120 ? 5.602 -2.711 -10.094 1 96 120 PHE A CA 1
ATOM 919 C C . PHE A 1 120 ? 5.617 -1.189 -10.188 1 96 120 PHE A C 1
ATOM 921 O O . PHE A 1 120 ? 6.566 -0.543 -9.734 1 96 120 PHE A O 1
ATOM 928 N N . MET A 1 121 ? 4.602 -0.652 -10.781 1 93.38 121 MET A N 1
ATOM 929 C CA . MET A 1 121 ? 4.477 0.802 -10.828 1 93.38 121 MET A CA 1
ATOM 930 C C . MET A 1 121 ? 4.012 1.352 -9.484 1 93.38 121 MET A C 1
ATOM 932 O O . MET A 1 121 ? 3.09 0.812 -8.875 1 93.38 121 MET A O 1
ATOM 936 N N . MET A 1 122 ? 4.738 2.381 -9.016 1 90.38 122 MET A N 1
ATOM 937 C CA . MET A 1 122 ? 4.328 3.07 -7.801 1 90.38 122 MET A CA 1
ATOM 938 C C . MET A 1 122 ? 3.26 4.117 -8.102 1 90.38 122 MET A C 1
ATOM 940 O O . MET A 1 122 ? 3.303 4.77 -9.148 1 90.38 122 MET A O 1
ATOM 944 N N . ARG A 1 123 ? 2.248 4.145 -7.176 1 83.25 123 ARG A N 1
ATOM 945 C CA . ARG A 1 123 ? 1.117 5.027 -7.441 1 83.25 123 ARG A CA 1
ATOM 946 C C . ARG A 1 123 ? 1.019 6.121 -6.383 1 83.25 123 ARG A C 1
ATOM 948 O O . ARG A 1 123 ? 1.511 5.957 -5.262 1 83.25 123 ARG A O 1
ATOM 955 N N . MET B 1 1 ? -0.304 20.875 31.297 1 20.44 1 MET B N 1
ATOM 956 C CA . MET B 1 1 ? 0.703 20.078 30.594 1 20.44 1 MET B CA 1
ATOM 957 C C . MET B 1 1 ? 0.061 18.906 29.859 1 20.44 1 MET B C 1
ATOM 959 O O . MET B 1 1 ? -0.413 17.969 30.484 1 20.44 1 MET B O 1
ATOM 963 N N . TYR B 1 2 ? -0.785 19.078 28.781 1 28.38 2 TYR B N 1
ATOM 964 C CA . TYR B 1 2 ? -1.442 18.047 27.984 1 28.38 2 TYR B CA 1
ATOM 965 C C . TYR B 1 2 ? -0.439 17.016 27.516 1 28.38 2 TYR B C 1
ATOM 967 O O . TYR B 1 2 ? 0.618 17.359 26.984 1 28.38 2 TYR B O 1
ATOM 975 N N . ASP B 1 3 ? -0.267 15.953 28.344 1 32.44 3 ASP B N 1
ATOM 976 C CA . ASP B 1 3 ? 0.6 14.836 27.984 1 32.44 3 ASP B CA 1
ATOM 977 C C . ASP B 1 3 ? 0.319 14.359 26.562 1 32.44 3 ASP B C 1
ATOM 979 O O . ASP B 1 3 ? -0.792 13.922 26.266 1 32.44 3 ASP B O 1
ATOM 983 N N . ALA B 1 4 ? 0.847 14.969 25.594 1 36.91 4 ALA B N 1
ATOM 984 C CA . ALA B 1 4 ? 0.867 14.523 24.203 1 36.91 4 ALA B CA 1
ATOM 985 C C . ALA B 1 4 ? 0.886 13 24.125 1 36.91 4 ALA B C 1
ATOM 987 O O . ALA B 1 4 ? 0.902 12.438 23.031 1 36.91 4 ALA B O 1
ATOM 988 N N . SER B 1 5 ? 1.2 12.195 25.141 1 40.19 5 SER B N 1
ATOM 989 C CA . SER B 1 5 ? 1.344 10.742 25.188 1 40.19 5 SER B CA 1
ATOM 990 C C . SER B 1 5 ? 0.021 10.047 24.891 1 40.19 5 SER B C 1
ATOM 992 O O . SER B 1 5 ? 0.007 8.906 24.422 1 40.19 5 SER B O 1
ATOM 994 N N . ASP B 1 6 ? -1.154 10.438 25.5 1 38.47 6 ASP B N 1
ATOM 995 C CA . ASP B 1 6 ? -2.424 9.719 25.609 1 38.47 6 ASP B CA 1
ATOM 996 C C . ASP B 1 6 ? -3.23 9.844 24.328 1 38.47 6 ASP B C 1
ATOM 998 O O . ASP B 1 6 ? -4.434 9.57 24.312 1 38.47 6 ASP B O 1
ATOM 1002 N N . VAL B 1 7 ? -2.986 10.867 23.562 1 40.72 7 VAL B N 1
ATOM 1003 C CA . VAL B 1 7 ? -3.846 10.844 22.375 1 40.72 7 VAL B CA 1
ATOM 1004 C C . VAL B 1 7 ? -3.701 9.5 21.672 1 40.72 7 VAL B C 1
ATOM 1006 O O . VAL B 1 7 ? -2.586 9.07 21.359 1 40.72 7 VAL B O 1
ATOM 1009 N N . SER B 1 8 ? -4.402 8.508 21.969 1 44.28 8 SER B N 1
ATOM 1010 C CA . SER B 1 8 ? -4.562 7.242 21.25 1 44.28 8 SER B CA 1
ATOM 1011 C C . SER B 1 8 ? -4.219 7.398 19.781 1 44.28 8 SER B C 1
ATOM 1013 O O . SER B 1 8 ? -5.059 7.824 18.984 1 44.28 8 SER B O 1
ATOM 1015 N N . SER B 1 9 ? -3.082 8.148 19.438 1 53.34 9 SER B N 1
ATOM 1016 C CA . SER B 1 9 ? -2.711 8.484 18.062 1 53.34 9 SER B CA 1
ATOM 1017 C C . SER B 1 9 ? -2.887 7.281 17.141 1 53.34 9 SER B C 1
ATOM 1019 O O . SER B 1 9 ? -2.336 6.207 17.391 1 53.34 9 SER B O 1
ATOM 1021 N N . VAL B 1 10 ? -4.133 7.176 16.594 1 63.94 10 VAL B N 1
ATOM 1022 C CA . VAL B 1 10 ? -4.395 6.168 15.57 1 63.94 10 VAL B CA 1
ATOM 1023 C C . VAL B 1 10 ? -3.172 6.016 14.672 1 63.94 10 VAL B C 1
ATOM 1025 O O . VAL B 1 10 ? -2.529 7.004 14.312 1 63.94 10 VAL B O 1
ATOM 1028 N N . GLU B 1 11 ? -2.635 4.859 14.656 1 80.38 11 GLU B N 1
ATOM 1029 C CA . GLU B 1 11 ? -1.481 4.477 13.852 1 80.38 11 GLU B CA 1
ATOM 1030 C C . GLU B 1 11 ? -1.655 4.91 12.398 1 80.38 11 GLU B C 1
ATOM 1032 O O . GLU B 1 11 ? -2.766 4.871 11.859 1 80.38 11 GLU B O 1
ATOM 1037 N N . TRP B 1 12 ? -0.648 5.695 11.836 1 91.31 12 TRP B N 1
ATOM 1038 C CA . TRP B 1 12 ? -0.614 5.98 10.406 1 91.31 12 TRP B CA 1
ATOM 1039 C C . TRP B 1 12 ? 0.052 4.844 9.641 1 91.31 12 TRP B C 1
ATOM 1041 O O . TRP B 1 12 ? 1.187 4.465 9.938 1 91.31 12 TRP B O 1
ATOM 1051 N N . ILE B 1 13 ? -0.663 4.289 8.703 1 94.06 13 ILE B N 1
ATOM 1052 C CA . ILE B 1 13 ? -0.16 3.193 7.879 1 94.06 13 ILE B CA 1
ATOM 1053 C C . ILE B 1 13 ? 0.376 3.744 6.562 1 94.06 13 ILE B C 1
ATOM 1055 O O . ILE B 1 13 ? -0.284 4.555 5.906 1 94.06 13 ILE B O 1
ATOM 1059 N N . PHE B 1 14 ? 1.606 3.385 6.305 1 95.25 14 PHE B N 1
ATOM 1060 C CA . PHE B 1 14 ? 2.197 3.66 5.004 1 95.25 14 PHE B CA 1
ATOM 1061 C C . PHE B 1 14 ? 1.584 2.768 3.932 1 95.25 14 PHE B C 1
ATOM 1063 O O . PHE B 1 14 ? 1.573 1.542 4.066 1 95.25 14 PHE B O 1
ATOM 1070 N N . ASP B 1 15 ? 1.063 3.383 2.834 1 96.62 15 ASP B N 1
ATOM 1071 C CA . ASP B 1 15 ? 0.259 2.596 1.906 1 96.62 15 ASP B CA 1
ATOM 1072 C C . ASP B 1 15 ? 0.587 2.949 0.458 1 96.62 15 ASP B C 1
ATOM 1074 O O . ASP B 1 15 ? 0.195 4.012 -0.031 1 96.62 15 ASP B O 1
ATOM 1078 N N . SER B 1 16 ? 1.189 2.027 -0.26 1 96.44 16 SER B N 1
ATOM 1079 C CA . SER B 1 16 ? 1.562 2.234 -1.656 1 96.44 16 SER B CA 1
ATOM 1080 C C . SER B 1 16 ? 0.365 2.043 -2.582 1 96.44 16 SER B C 1
ATOM 1082 O O . SER B 1 16 ? 0.426 2.393 -3.762 1 96.44 16 SER B O 1
ATOM 1084 N N . GLY B 1 17 ? -0.717 1.463 -2.121 1 95.12 17 GLY B N 1
ATOM 1085 C CA . GLY B 1 17 ? -1.897 1.215 -2.934 1 95.12 17 GLY B CA 1
ATOM 1086 C C . GLY B 1 17 ? -2.938 2.314 -2.826 1 95.12 17 GLY B C 1
ATOM 1087 O O . GLY B 1 17 ? -3.922 2.32 -3.568 1 95.12 17 GLY B O 1
ATOM 1088 N N . SER B 1 18 ? -2.764 3.242 -1.908 1 95.12 18 SER B N 1
ATOM 1089 C CA . SER B 1 18 ? -3.744 4.301 -1.693 1 95.12 18 SER B CA 1
ATOM 1090 C C . SER B 1 18 ? -3.422 5.531 -2.533 1 95.12 18 SER B C 1
ATOM 1092 O O . SER B 1 18 ? -2.27 5.965 -2.59 1 95.12 18 SER B O 1
ATOM 1094 N N . GLN B 1 19 ? -4.453 6.164 -3.094 1 92.44 19 GLN B N 1
ATOM 1095 C CA . GLN B 1 19 ? -4.277 7.367 -3.9 1 92.44 19 GLN B CA 1
ATOM 1096 C C . GLN B 1 19 ? -4.57 8.625 -3.088 1 92.44 19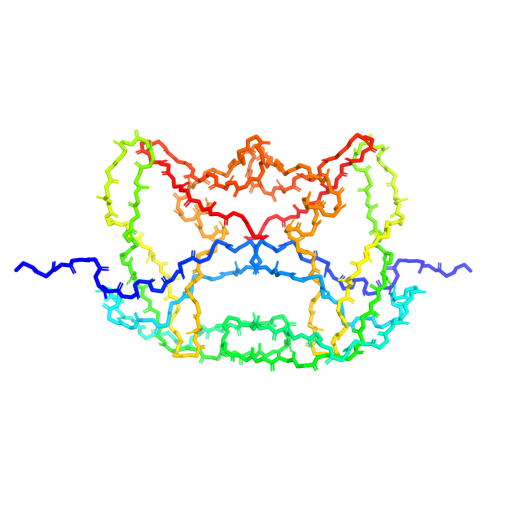 GLN B C 1
ATOM 1098 O O . GLN B 1 19 ? -4.508 9.742 -3.611 1 92.44 19 GLN B O 1
ATOM 1103 N N . ALA B 1 20 ? -4.891 8.422 -1.843 1 94.69 20 ALA B N 1
ATOM 1104 C CA . ALA B 1 20 ? -5.242 9.547 -0.977 1 94.69 20 ALA B CA 1
ATOM 1105 C C . ALA B 1 20 ? -4.711 9.328 0.438 1 94.69 20 ALA B C 1
ATOM 1107 O O . ALA B 1 20 ? -4.504 8.195 0.867 1 94.69 20 ALA B O 1
ATOM 1108 N N . ASN B 1 21 ? -4.414 10.398 1.083 1 96.81 21 ASN B N 1
ATOM 1109 C CA . ASN B 1 21 ? -4.277 10.359 2.535 1 96.81 21 ASN B CA 1
ATOM 1110 C C . ASN B 1 21 ? -5.637 10.344 3.225 1 96.81 21 ASN B C 1
ATOM 1112 O O . ASN B 1 21 ? -6.543 11.086 2.848 1 96.81 21 ASN B O 1
ATOM 1116 N N . VAL B 1 22 ? -5.789 9.5 4.207 1 96.12 22 VAL B N 1
ATOM 1117 C CA . VAL B 1 22 ? -7.082 9.32 4.867 1 96.12 22 VAL B CA 1
ATOM 1118 C C . VAL B 1 22 ? -6.902 9.391 6.383 1 96.12 22 VAL B C 1
ATOM 1120 O O . VAL B 1 22 ? -5.961 8.812 6.93 1 96.12 22 VAL B O 1
ATOM 1123 N N . CYS B 1 23 ? -7.75 10.086 7.035 1 95.56 23 CYS B N 1
ATOM 1124 C CA . CYS B 1 23 ? -7.742 10.203 8.492 1 95.56 23 CYS B CA 1
ATOM 1125 C C . CYS B 1 23 ? -9.164 10.172 9.047 1 95.56 23 CYS B C 1
ATOM 1127 O O . CYS B 1 23 ? -10.055 10.836 8.516 1 95.56 23 CYS B O 1
ATOM 1129 N N . GLY B 1 24 ? -9.398 9.383 10.039 1 93.62 24 GLY B N 1
ATOM 1130 C CA . GLY B 1 24 ? -10.711 9.273 10.656 1 93.62 24 GLY B CA 1
ATOM 1131 C C . GLY B 1 24 ? -10.836 10.086 11.938 1 93.62 24 GLY B C 1
ATOM 1132 O O . GLY B 1 24 ? -11.867 10.039 12.602 1 93.62 24 GLY B O 1
ATOM 1133 N N . ASP B 1 25 ? -9.812 10.789 12.352 1 92.06 25 ASP B N 1
ATOM 1134 C CA . ASP B 1 25 ? -9.781 11.578 13.578 1 92.06 25 ASP B CA 1
ATOM 1135 C C . ASP B 1 25 ? -9.93 13.07 13.281 1 92.06 25 ASP B C 1
ATOM 1137 O O . ASP B 1 25 ? -8.938 13.766 13.094 1 92.06 25 ASP B O 1
ATOM 1141 N N . LEU B 1 26 ? -11.109 13.547 13.438 1 92.12 26 LEU B N 1
ATOM 1142 C CA . LEU B 1 26 ? -11.406 14.922 13.039 1 92.12 26 LEU B CA 1
ATOM 1143 C C . LEU B 1 26 ? -10.617 15.914 13.891 1 92.12 26 LEU B C 1
ATOM 1145 O O . LEU B 1 26 ? -10.133 16.922 13.383 1 92.12 26 LEU B O 1
ATOM 1149 N N . PRO B 1 27 ? -10.398 15.672 15.148 1 91.62 27 PRO B N 1
ATOM 1150 C CA . PRO B 1 27 ? -9.664 16.625 15.984 1 91.62 27 PRO B CA 1
ATOM 1151 C C . PRO B 1 27 ? -8.227 16.828 15.523 1 91.62 27 PRO B C 1
ATOM 1153 O O . PRO B 1 27 ? -7.562 17.781 15.938 1 91.62 27 PRO B O 1
ATOM 1156 N N . LEU B 1 28 ? -7.699 15.938 14.695 1 92.38 28 LEU B N 1
ATOM 1157 C CA . LEU B 1 28 ? -6.324 16.047 14.219 1 92.38 28 LEU B CA 1
ATOM 1158 C C . LEU B 1 28 ? -6.219 17.062 13.086 1 92.38 28 LEU B C 1
ATOM 1160 O O . LEU B 1 28 ? -5.121 17.484 12.719 1 92.38 28 LEU B O 1
ATOM 1164 N N . PHE B 1 29 ? -7.348 17.453 12.492 1 95.88 29 PHE B N 1
ATOM 1165 C CA . PHE B 1 29 ? -7.324 18.391 11.375 1 95.88 29 PHE B CA 1
ATOM 1166 C C . PHE B 1 29 ? -7.059 19.797 11.852 1 95.88 29 PHE B C 1
ATOM 1168 O O . PHE B 1 29 ? -7.664 20.266 12.828 1 95.88 29 PHE B O 1
ATOM 1175 N N . THR B 1 30 ? -6.18 20.453 11.195 1 97.38 30 THR B N 1
ATOM 1176 C CA . THR B 1 30 ? -5.871 21.844 11.5 1 97.38 30 THR B CA 1
ATOM 1177 C C . THR B 1 30 ? -6.609 22.781 10.547 1 97.38 30 THR B C 1
ATOM 1179 O O . THR B 1 30 ? -6.832 23.953 10.867 1 97.38 30 THR B O 1
ATOM 1182 N N . THR B 1 31 ? -6.93 22.328 9.344 1 97.56 31 THR B N 1
ATOM 1183 C CA . THR B 1 31 ? -7.82 23 8.406 1 97.56 31 THR B CA 1
ATOM 1184 C C . THR B 1 31 ? -8.875 22.031 7.871 1 97.56 31 THR B C 1
ATOM 1186 O O . THR B 1 31 ? -8.625 20.828 7.789 1 97.56 31 THR B O 1
ATOM 1189 N N . ILE B 1 32 ? -10.008 22.562 7.645 1 96.25 32 ILE B N 1
ATOM 1190 C CA . ILE B 1 32 ? -11.094 21.75 7.086 1 96.25 32 ILE B CA 1
ATOM 1191 C C . ILE B 1 32 ? -11.758 22.516 5.938 1 96.25 32 ILE B C 1
ATOM 1193 O O . ILE B 1 32 ? -11.992 23.719 6.035 1 96.25 32 ILE B O 1
ATOM 1197 N N . ARG B 1 33 ? -11.906 21.828 4.906 1 95.31 33 ARG B N 1
ATOM 1198 C CA . ARG B 1 33 ? -12.656 22.359 3.771 1 95.31 33 ARG B CA 1
ATOM 1199 C C . ARG B 1 33 ? -13.688 21.344 3.285 1 95.31 33 ARG B C 1
ATOM 1201 O O . ARG B 1 33 ? -13.469 20.125 3.373 1 95.31 33 ARG B O 1
ATOM 1208 N N . GLU B 1 34 ? -14.758 21.938 2.816 1 91.12 34 GLU B N 1
ATOM 1209 C CA . GLU B 1 34 ? -15.742 21.078 2.17 1 91.12 34 GLU B CA 1
ATOM 1210 C C . GLU B 1 34 ? -15.258 20.609 0.795 1 91.12 34 GLU B C 1
ATOM 1212 O O . GLU B 1 34 ? -14.695 21.406 0.036 1 91.12 34 GLU B O 1
ATOM 1217 N N . ASP B 1 35 ? -15.297 19.266 0.66 1 81.12 35 ASP B N 1
ATOM 1218 C CA . ASP B 1 35 ? -14.898 18.656 -0.609 1 81.12 35 ASP B CA 1
ATOM 1219 C C . ASP B 1 35 ? -16.016 17.781 -1.178 1 81.12 35 ASP B C 1
ATOM 1221 O O . ASP B 1 35 ? -16.141 16.609 -0.805 1 81.12 35 ASP B O 1
ATOM 1225 N N . GLN B 1 36 ? -16.672 18.281 -2.17 1 77.62 36 GLN B N 1
ATOM 1226 C CA . GLN B 1 36 ? -17.828 17.547 -2.695 1 77.62 36 GLN B CA 1
ATOM 1227 C C . GLN B 1 36 ? -17.406 16.578 -3.797 1 77.62 36 GLN B C 1
ATOM 1229 O O . GLN B 1 36 ? -18.234 15.844 -4.336 1 77.62 36 GLN B O 1
ATOM 1234 N N . THR B 1 37 ? -16.172 16.422 -3.98 1 80.25 37 THR B N 1
ATOM 1235 C CA . THR B 1 37 ? -15.75 15.633 -5.129 1 80.25 37 THR B CA 1
ATOM 1236 C C . THR B 1 37 ? -14.875 14.461 -4.684 1 80.25 37 THR B C 1
ATOM 1238 O O . THR B 1 37 ? -14.586 13.562 -5.477 1 80.25 37 THR B O 1
ATOM 1241 N N . SER B 1 38 ? -14.602 14.391 -3.465 1 84.62 38 SER B N 1
ATOM 1242 C CA . SER B 1 38 ? -13.688 13.336 -3.035 1 84.62 38 SER B CA 1
ATOM 1243 C C . SER B 1 38 ? -14.391 11.984 -2.98 1 84.62 38 SER B C 1
ATOM 1245 O O . SER B 1 38 ? -15.492 11.875 -2.43 1 84.62 38 SER B O 1
ATOM 1247 N N . ARG B 1 39 ? -13.805 11.109 -3.676 1 91.25 39 ARG B N 1
ATOM 1248 C CA . ARG B 1 39 ? -14.266 9.727 -3.752 1 91.25 39 ARG B CA 1
ATOM 1249 C C . ARG B 1 39 ? -13.148 8.758 -3.398 1 91.25 39 ARG B C 1
ATOM 1251 O O . ARG B 1 39 ? -12.039 8.859 -3.934 1 91.25 39 ARG B O 1
ATOM 1258 N N . LEU B 1 40 ? -13.422 7.887 -2.4 1 92.94 40 LEU B N 1
ATOM 1259 C CA . LEU B 1 40 ? -12.484 6.824 -2.029 1 92.94 40 LEU B CA 1
ATOM 1260 C C . LEU B 1 40 ? -12.961 5.477 -2.562 1 92.94 40 LEU B C 1
ATOM 1262 O O . LEU B 1 40 ? -14.047 5.016 -2.219 1 92.94 40 LEU B O 1
ATOM 1266 N N . ASP B 1 41 ? -12.141 4.922 -3.426 1 91.94 41 ASP B N 1
ATOM 1267 C CA . ASP B 1 41 ? -12.406 3.568 -3.908 1 91.94 41 ASP B CA 1
ATOM 1268 C C . ASP B 1 41 ? -11.578 2.543 -3.133 1 91.94 41 ASP B C 1
ATOM 1270 O O . ASP B 1 41 ? -10.367 2.705 -2.971 1 91.94 41 ASP B O 1
ATOM 1274 N N . PHE B 1 42 ? -12.273 1.549 -2.723 1 90.88 42 PHE B N 1
ATOM 1275 C CA . PHE B 1 42 ? -11.586 0.504 -1.972 1 90.88 42 PHE B CA 1
ATOM 1276 C C . PHE B 1 42 ? -11.484 -0.775 -2.793 1 90.88 42 PHE B C 1
ATOM 1278 O O . PHE B 1 42 ? -12.266 -0.989 -3.719 1 90.88 42 PHE B O 1
ATOM 1285 N N . ALA B 1 43 ? -10.602 -1.603 -2.457 1 87.06 43 ALA B N 1
ATOM 1286 C CA . ALA B 1 43 ? -10.266 -2.795 -3.23 1 87.06 43 ALA B CA 1
ATOM 1287 C C . ALA B 1 43 ? -11.445 -3.762 -3.285 1 87.06 43 ALA B C 1
ATOM 1289 O O . ALA B 1 43 ? -11.562 -4.559 -4.219 1 87.06 43 ALA B O 1
ATOM 1290 N N . ASN B 1 44 ? -12.312 -3.68 -2.34 1 86.44 44 ASN B N 1
ATOM 1291 C CA . ASN B 1 44 ? -13.445 -4.59 -2.287 1 86.44 44 ASN B CA 1
ATOM 1292 C C . ASN B 1 44 ? -14.617 -4.078 -3.131 1 86.44 44 ASN B C 1
ATOM 1294 O O . ASN B 1 44 ? -15.734 -4.582 -3.02 1 86.44 44 ASN B O 1
ATOM 1298 N N . GLY B 1 45 ? -14.383 -2.969 -3.826 1 87.62 45 GLY B N 1
ATOM 1299 C CA . GLY B 1 45 ? -15.406 -2.477 -4.738 1 87.62 45 GLY B CA 1
ATOM 1300 C C . GLY B 1 45 ? -16.312 -1.424 -4.117 1 87.62 45 GLY B C 1
ATOM 1301 O O . GLY B 1 45 ? -17.172 -0.855 -4.793 1 87.62 45 GLY B O 1
ATOM 1302 N N . THR B 1 46 ? -16.156 -1.199 -2.838 1 88.62 46 THR B N 1
ATOM 1303 C CA . THR B 1 46 ? -16.938 -0.15 -2.193 1 88.62 46 THR B CA 1
ATOM 1304 C C . THR B 1 46 ? -16.359 1.228 -2.52 1 88.62 46 THR B C 1
ATOM 1306 O O . THR B 1 46 ? -15.156 1.372 -2.723 1 88.62 46 THR B O 1
ATOM 1309 N N . THR B 1 47 ? -17.25 2.098 -2.678 1 92.12 47 THR B N 1
ATOM 1310 C CA . THR B 1 47 ? -16.891 3.498 -2.871 1 92.12 47 THR B CA 1
ATOM 1311 C C . THR B 1 47 ? -17.484 4.367 -1.77 1 92.12 47 THR B C 1
ATOM 1313 O O . THR B 1 47 ? -18.641 4.184 -1.385 1 92.12 47 THR B O 1
ATOM 1316 N N . GLU B 1 48 ? -16.719 5.23 -1.204 1 92.12 48 GLU B N 1
ATOM 1317 C CA . GLU B 1 48 ? -17.219 6.188 -0.219 1 92.12 48 GLU B CA 1
ATOM 1318 C C . GLU B 1 48 ? -17.062 7.621 -0.719 1 92.12 48 GLU B C 1
ATOM 1320 O O . GLU B 1 48 ? -15.984 8.016 -1.178 1 92.12 48 GLU B O 1
ATOM 1325 N N . HIS B 1 49 ? -18.156 8.328 -0.703 1 92.5 49 HIS B N 1
ATOM 1326 C CA . HIS B 1 49 ? -18.109 9.758 -0.992 1 92.5 49 HIS B CA 1
ATOM 1327 C C . HIS B 1 49 ? -17.891 10.57 0.281 1 92.5 49 HIS B C 1
ATOM 1329 O O . HIS B 1 49 ? -18.625 10.406 1.258 1 92.5 49 HIS B O 1
ATOM 1335 N N . THR B 1 50 ? -16.844 11.25 0.319 1 91 50 THR B N 1
ATOM 1336 C CA . THR B 1 50 ? -16.516 12.055 1.488 1 91 50 THR B CA 1
ATOM 1337 C C . THR B 1 50 ? -16.672 13.539 1.186 1 91 50 THR B C 1
ATOM 1339 O O . THR B 1 50 ? -16.547 13.961 0.032 1 91 50 THR B O 1
ATOM 1342 N N . THR B 1 51 ? -16.922 14.336 2.227 1 90.88 51 THR B N 1
ATOM 1343 C CA . THR B 1 51 ? -17.234 15.742 2 1 90.88 51 THR B CA 1
ATOM 1344 C C . THR B 1 51 ? -16.234 16.641 2.717 1 90.88 51 THR B C 1
ATOM 1346 O O . THR B 1 51 ? -16.266 17.859 2.58 1 90.88 51 THR B O 1
ATOM 1349 N N . ILE B 1 52 ? -15.414 16.031 3.486 1 95 52 ILE B N 1
ATOM 1350 C CA . ILE B 1 52 ? -14.477 16.828 4.266 1 95 52 ILE B CA 1
ATOM 1351 C C . ILE B 1 52 ? -13.047 16.469 3.869 1 95 52 ILE B C 1
ATOM 1353 O O . ILE B 1 52 ? -12.688 15.297 3.791 1 95 52 ILE B O 1
ATOM 1357 N N . CYS B 1 53 ? -12.289 17.422 3.555 1 96.62 53 CYS B N 1
ATOM 1358 C CA . CYS B 1 53 ? -10.852 17.328 3.33 1 96.62 53 CYS B CA 1
ATOM 1359 C C . CYS B 1 53 ? -10.117 18.453 4.059 1 96.62 53 CYS B C 1
ATOM 1361 O O . CYS B 1 53 ? -10.742 19.406 4.52 1 96.62 53 CYS B O 1
ATOM 1363 N N . GLY B 1 54 ? -8.852 18.312 4.254 1 97.25 54 GLY B N 1
ATOM 1364 C CA . GLY B 1 54 ? -8.07 19.344 4.922 1 97.25 54 GLY B CA 1
ATOM 1365 C C . GLY B 1 54 ? -6.641 18.922 5.199 1 97.25 54 GLY B C 1
ATOM 1366 O O . GLY B 1 54 ? -6.039 18.188 4.41 1 97.25 54 GLY B O 1
ATOM 1367 N N . SER B 1 55 ? -6.082 19.609 6.172 1 98 55 SER B N 1
ATOM 1368 C CA . SER B 1 55 ? -4.703 19.312 6.555 1 98 55 SER B CA 1
ATOM 1369 C C . SER B 1 55 ? -4.625 18.797 7.992 1 98 55 SER B C 1
ATOM 1371 O O . SER B 1 55 ? -5.469 19.141 8.82 1 98 55 SER B O 1
ATOM 1373 N N . VAL B 1 56 ? -3.678 17.922 8.25 1 97.06 56 VAL B N 1
ATOM 1374 C CA . VAL B 1 56 ? -3.414 17.391 9.578 1 97.06 56 VAL B CA 1
ATOM 1375 C C . VAL B 1 56 ? -1.941 17.578 9.93 1 97.06 56 VAL B C 1
ATOM 1377 O O . VAL B 1 56 ? -1.098 17.719 9.039 1 97.06 56 VAL B O 1
ATOM 1380 N N . LEU B 1 57 ? -1.688 17.625 11.242 1 93.81 57 LEU B N 1
ATOM 1381 C CA . LEU B 1 57 ? -0.305 17.594 11.703 1 93.81 57 LEU B CA 1
ATOM 1382 C C . LEU B 1 57 ? 0.101 16.188 12.102 1 93.81 57 LEU B C 1
ATOM 1384 O O . LEU B 1 57 ? -0.445 15.617 13.055 1 93.81 57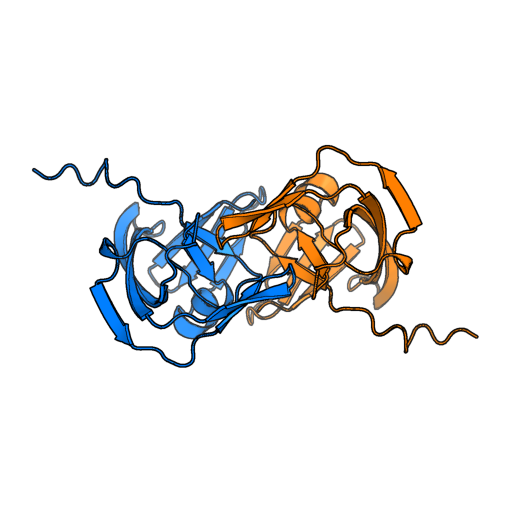 LEU B O 1
ATOM 1388 N N . LEU B 1 58 ? 0.971 15.633 11.344 1 92.44 58 LEU B N 1
ATOM 1389 C CA . LEU B 1 58 ? 1.549 14.328 11.664 1 92.44 58 LEU B CA 1
ATOM 1390 C C . LEU B 1 58 ? 2.701 14.477 12.648 1 92.44 58 LEU B C 1
ATOM 1392 O O . LEU B 1 58 ? 3.74 15.047 12.32 1 92.44 58 LEU B O 1
ATOM 1396 N N . ARG B 1 59 ? 2.471 14.031 13.898 1 92.88 59 ARG B N 1
ATOM 1397 C CA . ARG B 1 59 ? 3.531 14.008 14.898 1 92.88 59 ARG B CA 1
ATOM 1398 C C . ARG B 1 59 ? 4.441 12.797 14.703 1 92.88 59 ARG B C 1
ATOM 1400 O O . ARG B 1 59 ? 4.004 11.656 14.844 1 92.88 59 ARG B O 1
ATOM 1407 N N . ILE B 1 60 ? 5.664 13.039 14.312 1 93.75 60 ILE B N 1
ATOM 1408 C CA . ILE B 1 60 ? 6.555 11.961 13.914 1 93.75 60 ILE B CA 1
ATOM 1409 C C . ILE B 1 60 ? 8 12.344 14.203 1 93.75 60 ILE B C 1
ATOM 1411 O O . ILE B 1 60 ? 8.344 13.531 14.211 1 93.75 60 ILE B O 1
ATOM 1415 N N . VAL B 1 61 ? 8.773 11.344 14.578 1 96.5 61 VAL B N 1
ATOM 1416 C CA . VAL B 1 61 ? 10.188 11.602 14.82 1 96.5 61 VAL B CA 1
ATOM 1417 C C . VAL B 1 61 ? 10.914 11.812 13.492 1 96.5 61 VAL B C 1
ATOM 1419 O O . VAL B 1 61 ? 10.828 10.969 12.594 1 96.5 61 VAL B O 1
ATOM 1422 N N . ASN B 1 62 ? 11.562 12.922 13.289 1 97.69 62 ASN B N 1
ATOM 1423 C CA . ASN B 1 62 ? 12.539 13.102 12.211 1 97.69 62 ASN B CA 1
ATOM 1424 C C . ASN B 1 62 ? 13.82 12.328 12.477 1 97.69 62 ASN B C 1
ATOM 1426 O O . ASN B 1 62 ? 14.617 12.719 13.328 1 97.69 62 ASN B O 1
ATOM 1430 N N . GLN B 1 63 ? 14.039 11.273 11.766 1 97.75 63 GLN B N 1
ATOM 1431 C CA . GLN B 1 63 ? 15.156 10.367 12.023 1 97.75 63 GLN B CA 1
ATOM 1432 C C . GLN B 1 63 ? 16.484 11.039 11.719 1 97.75 63 GLN B C 1
ATOM 1434 O O . GLN B 1 63 ? 17.547 10.578 12.156 1 97.75 63 GLN B O 1
ATOM 1439 N N . ALA B 1 64 ? 16.453 12.102 10.867 1 97.69 64 ALA B N 1
ATOM 1440 C CA . ALA B 1 64 ? 17.672 12.836 10.555 1 97.69 64 ALA B CA 1
ATOM 1441 C C . ALA B 1 64 ? 18.188 13.594 11.781 1 97.69 64 ALA B C 1
ATOM 1443 O O . ALA B 1 64 ? 19.391 13.75 11.961 1 97.69 64 ALA B O 1
ATOM 1444 N N . THR B 1 65 ? 17.297 14.039 12.648 1 97.69 65 THR B N 1
ATOM 1445 C CA . THR B 1 65 ? 17.688 14.867 13.781 1 97.69 65 THR B CA 1
ATOM 1446 C C . THR B 1 65 ? 17.422 14.148 15.094 1 97.69 65 THR B C 1
ATOM 1448 O O . THR B 1 65 ? 17.953 14.531 16.141 1 97.69 65 THR B O 1
ATOM 1451 N N . GLY B 1 66 ? 16.547 13.227 15.102 1 97 66 GLY B N 1
ATOM 1452 C CA . GLY B 1 66 ? 16.125 12.539 16.312 1 97 66 GLY B CA 1
ATOM 1453 C C . GLY B 1 66 ? 15.039 13.281 17.062 1 97 66 GLY B C 1
ATOM 1454 O O . GLY B 1 66 ? 14.633 12.852 18.156 1 97 66 GLY B O 1
ATOM 1455 N N . GLU B 1 67 ? 14.461 14.305 16.5 1 97.38 67 GLU B N 1
ATOM 1456 C CA . GLU B 1 67 ? 13.492 15.156 17.188 1 97.38 67 GLU B CA 1
ATOM 1457 C C . GLU B 1 67 ? 12.062 14.812 16.766 1 97.38 67 GLU B C 1
ATOM 1459 O O . GLU B 1 67 ? 11.805 14.477 15.609 1 97.38 67 GLU B O 1
ATOM 1464 N N . LEU B 1 68 ? 11.18 14.875 17.797 1 96.31 68 LEU B N 1
ATOM 1465 C CA . LEU B 1 68 ? 9.75 14.781 17.531 1 96.31 68 LEU B CA 1
ATOM 1466 C C . LEU B 1 68 ? 9.234 16.062 16.875 1 96.31 68 LEU B C 1
ATOM 1468 O O . LEU B 1 68 ? 9.461 17.156 17.391 1 96.31 68 LEU B O 1
ATOM 1472 N N . GLU B 1 69 ? 8.648 15.984 15.711 1 94.94 69 GLU B N 1
ATOM 1473 C CA . GLU B 1 69 ? 8.172 17.125 14.945 1 94.94 69 GLU B CA 1
ATOM 1474 C C . GLU B 1 69 ? 6.723 16.938 14.508 1 94.94 69 GLU B C 1
ATOM 1476 O O . GLU B 1 69 ? 6.246 15.805 14.406 1 94.94 69 GLU B O 1
ATOM 1481 N N . ASP B 1 70 ? 6.047 18.094 14.398 1 93.44 70 ASP B N 1
ATOM 1482 C CA . ASP B 1 70 ? 4.75 18.109 13.719 1 93.44 70 ASP B CA 1
ATOM 1483 C C . ASP B 1 70 ? 4.906 18.5 12.25 1 93.44 70 ASP B C 1
ATOM 1485 O O . ASP B 1 70 ? 5.391 19.578 11.938 1 93.44 70 ASP B O 1
ATOM 1489 N N . ARG B 1 71 ? 4.457 17.578 11.445 1 93.69 71 ARG B N 1
ATOM 1490 C CA . ARG B 1 71 ? 4.562 17.859 10.016 1 93.69 71 ARG B CA 1
ATOM 1491 C C . ARG B 1 71 ? 3.184 17.984 9.383 1 93.69 71 ARG B C 1
ATOM 1493 O O . ARG B 1 71 ? 2.289 17.188 9.648 1 93.69 71 ARG B O 1
ATOM 1500 N N . LEU B 1 72 ? 3.107 18.984 8.594 1 95.69 72 LEU B N 1
ATOM 1501 C CA . LEU B 1 72 ? 1.835 19.234 7.922 1 95.69 72 LEU B CA 1
ATOM 1502 C C . LEU B 1 72 ? 1.615 18.234 6.793 1 95.69 72 LEU B C 1
ATOM 1504 O O . LEU B 1 72 ? 2.488 18.047 5.941 1 95.69 72 LEU B O 1
ATOM 1508 N N . VAL B 1 73 ? 0.562 17.5 6.801 1 97.06 73 VAL B N 1
ATOM 1509 C CA . VAL B 1 73 ? 0.064 16.672 5.703 1 97.06 73 VAL B CA 1
ATOM 1510 C C . VAL B 1 73 ? -1.181 17.328 5.098 1 97.06 73 VAL B C 1
ATOM 1512 O O . VAL B 1 73 ? -2.189 17.5 5.785 1 97.06 73 VAL B O 1
ATOM 1515 N N . GLU B 1 74 ? -1.096 17.656 3.916 1 97.12 74 GLU B N 1
ATOM 1516 C CA . GLU B 1 74 ? -2.209 18.297 3.227 1 97.12 74 GLU B CA 1
ATOM 1517 C C . GLU B 1 74 ? -3.033 17.281 2.438 1 97.12 74 GLU B C 1
ATOM 1519 O O . GLU B 1 74 ? -2.619 16.141 2.271 1 97.12 74 GLU B O 1
ATOM 1524 N N . ASP B 1 75 ? -4.195 17.703 2.023 1 95.75 75 ASP B N 1
ATOM 1525 C CA . ASP B 1 75 ? -5.082 16.906 1.181 1 95.75 75 ASP B CA 1
ATOM 1526 C C . ASP B 1 75 ? -5.398 15.57 1.833 1 95.75 75 ASP B C 1
ATOM 1528 O O . ASP B 1 75 ? -5.242 14.516 1.207 1 95.75 75 ASP B O 1
ATOM 1532 N N . VAL B 1 76 ? -5.73 15.688 3.045 1 97.06 76 VAL B N 1
ATOM 1533 C CA . VAL B 1 76 ? -6.172 14.523 3.803 1 97.06 76 VAL B CA 1
ATOM 1534 C C . VAL B 1 76 ? -7.695 14.43 3.764 1 97.06 76 VAL B C 1
ATOM 1536 O O . VAL B 1 76 ? -8.391 15.406 4.066 1 97.06 76 VAL B O 1
ATOM 1539 N N . VAL B 1 77 ? -8.18 13.32 3.32 1 96.56 77 VAL B N 1
ATOM 1540 C CA . VAL B 1 77 ? -9.625 13.086 3.273 1 96.56 77 VAL B CA 1
ATOM 1541 C C . VAL B 1 77 ? -10.102 12.547 4.617 1 96.56 77 VAL B C 1
ATOM 1543 O O . VAL B 1 77 ? -9.484 11.641 5.184 1 96.56 77 VAL B O 1
ATOM 1546 N N . TYR B 1 78 ? -11.195 13.125 5.121 1 95.38 78 TYR B N 1
ATOM 1547 C CA . TYR B 1 78 ? -11.805 12.641 6.352 1 95.38 78 TYR B CA 1
ATOM 1548 C C . TYR B 1 78 ? -12.93 11.656 6.051 1 95.38 78 TYR B C 1
ATOM 1550 O O . TYR B 1 78 ? -13.773 11.922 5.191 1 95.38 78 TYR B O 1
ATOM 1558 N N . THR B 1 79 ? -12.898 10.578 6.703 1 93.94 79 THR B N 1
ATOM 1559 C CA . THR B 1 79 ? -14.055 9.703 6.797 1 93.94 79 THR B CA 1
ATOM 1560 C C . THR B 1 79 ? -14.172 9.102 8.195 1 93.94 79 THR B C 1
ATOM 1562 O O . THR B 1 79 ? -13.188 8.609 8.75 1 93.94 79 THR B O 1
ATOM 1565 N N . SER B 1 80 ? -15.359 9.117 8.766 1 92.62 80 SER B N 1
ATOM 1566 C CA . SER B 1 80 ? -15.578 8.586 10.102 1 92.62 80 SER B CA 1
ATOM 1567 C C . SER B 1 80 ? -15.484 7.062 10.117 1 92.62 80 SER B C 1
ATOM 1569 O O . SER B 1 80 ? -15.406 6.445 11.18 1 92.62 80 SER B O 1
ATOM 1571 N N . ASN B 1 81 ? -15.461 6.449 8.953 1 92.5 81 ASN B N 1
ATOM 1572 C CA . ASN B 1 81 ? -15.422 4.992 8.844 1 92.5 81 ASN B CA 1
ATOM 1573 C C . ASN B 1 81 ? -13.992 4.461 8.906 1 92.5 81 ASN B C 1
ATOM 1575 O O . ASN B 1 81 ? -13.781 3.256 9.047 1 92.5 81 ASN B O 1
ATOM 1579 N N . ALA B 1 82 ? -13.031 5.398 8.852 1 90.81 82 ALA B N 1
ATOM 1580 C CA . ALA B 1 82 ? -11.641 4.953 8.852 1 90.81 82 ALA B CA 1
ATOM 1581 C C . ALA B 1 82 ? -11.258 4.328 10.188 1 90.81 82 ALA B C 1
ATOM 1583 O O . ALA B 1 82 ? -11.469 4.93 11.242 1 90.81 82 ALA B O 1
ATOM 1584 N N . LYS B 1 83 ? -10.703 3.09 10.172 1 88.5 83 LYS B N 1
ATOM 1585 C CA . LYS B 1 83 ? -10.227 2.416 11.375 1 88.5 83 LYS B CA 1
ATOM 1586 C C . LYS B 1 83 ? -8.734 2.654 11.594 1 88.5 83 LYS B C 1
ATOM 1588 O O . LYS B 1 83 ? -8.219 2.41 12.68 1 88.5 83 LYS B O 1
ATOM 1593 N N . VAL B 1 84 ? -8.078 3.027 10.547 1 90.94 84 VAL B N 1
ATOM 1594 C CA . VAL B 1 84 ? -6.68 3.43 10.594 1 90.94 84 VAL B CA 1
ATOM 1595 C C . VAL B 1 84 ? -6.48 4.699 9.773 1 90.94 84 VAL B C 1
ATOM 1597 O O . VAL B 1 84 ? -7.312 5.035 8.922 1 90.94 84 VAL B O 1
ATOM 1600 N N . ASN B 1 85 ? -5.402 5.438 10.07 1 94.62 85 ASN B N 1
ATOM 1601 C CA . ASN B 1 85 ? -4.988 6.543 9.211 1 94.62 85 ASN B CA 1
ATOM 1602 C C . ASN B 1 85 ? -3.996 6.086 8.148 1 94.62 85 ASN B C 1
ATOM 1604 O O . ASN B 1 85 ? -3.127 5.258 8.422 1 94.62 85 ASN B O 1
ATOM 1608 N N . ILE B 1 86 ? -4.168 6.66 6.965 1 95.56 86 ILE B N 1
ATOM 1609 C CA . ILE B 1 86 ? -3.371 6.223 5.824 1 95.56 86 ILE B CA 1
ATOM 1610 C C . ILE B 1 86 ? -2.576 7.402 5.266 1 95.56 86 ILE B C 1
ATOM 1612 O O . ILE B 1 86 ? -3.113 8.5 5.102 1 95.56 86 ILE B O 1
ATOM 1616 N N . ILE B 1 87 ? -1.315 7.207 5.105 1 96.94 87 ILE B N 1
ATOM 1617 C CA . ILE B 1 87 ? -0.498 8.133 4.332 1 96.94 87 ILE B CA 1
ATOM 1618 C C . ILE B 1 87 ? -0.084 7.484 3.012 1 96.94 87 ILE B C 1
ATOM 1620 O O . ILE B 1 87 ? 0.496 6.395 3.006 1 96.94 87 ILE B O 1
ATOM 1624 N N . SER B 1 88 ? -0.463 8.078 1.945 1 97.19 88 SER B N 1
ATOM 1625 C CA . SER B 1 88 ? -0.23 7.527 0.615 1 97.19 88 SER B CA 1
ATOM 1626 C C . SER B 1 88 ? 1.226 7.695 0.193 1 97.19 88 SER B C 1
ATOM 1628 O O . SER B 1 88 ? 1.807 8.766 0.365 1 97.19 88 SER B O 1
ATOM 1630 N N . LEU B 1 89 ? 1.792 6.672 -0.372 1 97.62 89 LEU B N 1
ATOM 1631 C CA . LEU B 1 89 ? 3.135 6.762 -0.936 1 97.62 89 LEU B CA 1
ATOM 1632 C C . LEU B 1 89 ? 3.195 7.824 -2.027 1 97.62 89 LEU B C 1
ATOM 1634 O O . LEU B 1 89 ? 4.121 8.641 -2.059 1 97.62 89 LEU B O 1
ATOM 1638 N N . GLY B 1 90 ? 2.236 7.816 -2.939 1 96.56 90 GLY B N 1
ATOM 1639 C CA . GLY B 1 90 ? 2.213 8.797 -4.008 1 96.56 90 GLY B CA 1
ATOM 1640 C C . GLY B 1 90 ? 2.264 10.227 -3.502 1 96.56 90 GLY B C 1
ATOM 1641 O O . GLY B 1 90 ? 3.01 11.055 -4.035 1 96.56 90 GLY B O 1
ATOM 1642 N N . TYR B 1 91 ? 1.502 10.508 -2.498 1 97 91 TYR B N 1
ATOM 1643 C CA . TYR B 1 91 ? 1.52 11.836 -1.894 1 97 91 TYR B CA 1
ATOM 1644 C C . TYR B 1 91 ? 2.912 12.188 -1.383 1 97 91 TYR B C 1
ATOM 1646 O O . TYR B 1 91 ? 3.418 13.281 -1.639 1 97 91 TYR B O 1
ATOM 1654 N N . LEU B 1 92 ? 3.502 11.25 -0.584 1 97.25 92 LEU B N 1
ATOM 1655 C CA . LEU B 1 92 ? 4.816 11.492 -0.001 1 97.25 92 LEU B CA 1
ATOM 1656 C C . LEU B 1 92 ? 5.848 11.781 -1.087 1 97.25 92 LEU B C 1
ATOM 1658 O O . LEU B 1 92 ? 6.691 12.672 -0.925 1 97.25 92 LEU B O 1
ATOM 1662 N N . GLN B 1 93 ? 5.699 11.109 -2.166 1 97.06 93 GLN B N 1
ATOM 1663 C CA . GLN B 1 93 ? 6.703 11.25 -3.217 1 97.06 93 GLN B CA 1
ATOM 1664 C C . GLN B 1 93 ? 6.441 12.5 -4.055 1 97.06 93 GLN B C 1
ATOM 1666 O O . GLN B 1 93 ? 7.371 13.25 -4.375 1 97.06 93 GLN B O 1
ATOM 1671 N N . THR B 1 94 ? 5.234 12.781 -4.488 1 95.56 94 THR B N 1
ATOM 1672 C CA . THR B 1 94 ? 4.934 13.867 -5.422 1 95.56 94 THR B CA 1
ATOM 1673 C C . THR B 1 94 ? 4.797 15.195 -4.688 1 95.56 94 THR B C 1
ATOM 1675 O O . THR B 1 94 ? 5.527 16.141 -4.973 1 95.56 94 THR B O 1
ATOM 1678 N N . THR B 1 95 ? 3.932 15.242 -3.707 1 95.69 95 THR B N 1
ATOM 1679 C CA . THR B 1 95 ? 3.715 16.484 -2.971 1 95.69 95 THR B CA 1
ATOM 1680 C C . THR B 1 95 ? 4.785 16.672 -1.9 1 95.69 95 THR B C 1
ATOM 1682 O O . THR B 1 95 ? 5.355 17.766 -1.768 1 95.69 95 THR B O 1
ATOM 1685 N N . GLY B 1 96 ? 5.102 15.609 -1.157 1 96.38 96 GLY B N 1
ATOM 1686 C CA . GLY B 1 96 ? 6.062 15.688 -0.069 1 96.38 96 GLY B CA 1
ATOM 1687 C C . GLY B 1 96 ? 7.5 15.727 -0.545 1 96.38 96 GLY B C 1
ATOM 1688 O O . GLY B 1 96 ? 8.398 16.125 0.2 1 96.38 96 GLY B O 1
ATOM 1689 N N . LYS B 1 97 ? 7.762 15.234 -1.796 1 96.88 97 LYS B N 1
ATOM 1690 C CA . LYS B 1 97 ? 9.07 15.203 -2.436 1 96.88 97 LYS B CA 1
ATOM 1691 C C . LYS B 1 97 ? 10.039 14.312 -1.659 1 96.88 97 LYS B C 1
ATOM 1693 O O . LYS B 1 97 ? 11.219 14.641 -1.529 1 96.88 97 LYS B O 1
ATOM 1698 N N . TYR B 1 98 ? 9.477 13.234 -1.088 1 97.69 98 TYR B N 1
ATOM 1699 C CA . TYR B 1 98 ? 10.312 12.258 -0.39 1 97.69 98 TYR B CA 1
ATOM 1700 C C . TYR B 1 98 ? 10.82 11.195 -1.35 1 97.69 98 TYR B C 1
ATOM 1702 O O . TYR B 1 98 ? 10.125 10.82 -2.297 1 97.69 98 TYR B O 1
ATOM 1710 N N . LYS B 1 99 ? 11.969 10.719 -1.058 1 97.94 99 LYS B N 1
ATOM 1711 C CA . LYS B 1 99 ? 12.508 9.531 -1.704 1 97.94 99 LYS B CA 1
ATOM 1712 C C . LYS B 1 99 ? 12.352 8.297 -0.812 1 97.94 99 LYS B C 1
ATOM 1714 O O . LYS B 1 99 ? 12.664 8.352 0.381 1 97.94 99 LYS B O 1
ATOM 1719 N N . LEU B 1 100 ? 11.914 7.25 -1.383 1 98.06 100 LEU B N 1
ATOM 1720 C CA . LEU B 1 100 ? 11.719 6 -0.654 1 98.06 100 LEU B CA 1
ATOM 1721 C C . LEU B 1 100 ? 12.961 5.125 -0.729 1 98.06 100 LEU B C 1
ATOM 1723 O O . LEU B 1 100 ? 13.508 4.906 -1.812 1 98.06 100 LEU B O 1
ATOM 1727 N N . THR B 1 101 ? 13.406 4.629 0.412 1 96.69 101 THR B N 1
ATOM 1728 C CA . THR B 1 101 ? 14.391 3.553 0.513 1 96.69 101 THR B CA 1
ATOM 1729 C C . THR B 1 101 ? 13.969 2.541 1.578 1 96.69 101 THR B C 1
ATOM 1731 O O . THR B 1 101 ? 13.117 2.834 2.42 1 96.69 101 THR B O 1
ATOM 1734 N N . CYS B 1 102 ? 14.469 1.372 1.468 1 95.75 102 CYS B N 1
ATOM 1735 C CA . CYS B 1 102 ? 14.148 0.316 2.42 1 95.75 102 CYS B CA 1
ATOM 1736 C C . CYS B 1 102 ? 15.367 -0.074 3.242 1 95.75 102 CYS B C 1
ATOM 1738 O O . CYS B 1 102 ? 16.484 -0.102 2.725 1 95.75 102 CYS B O 1
ATOM 1740 N N . SER B 1 103 ? 15.156 -0.419 4.43 1 96 103 SER B N 1
ATOM 1741 C CA . SER B 1 103 ? 16.25 -0.916 5.27 1 96 103 SER B CA 1
ATOM 1742 C C . SER B 1 103 ? 16.766 -2.256 4.762 1 96 103 SER B C 1
ATOM 1744 O O . SER B 1 103 ? 16.047 -2.986 4.074 1 96 103 SER B O 1
ATOM 1746 N N . PRO B 1 104 ? 18 -2.533 5.109 1 93.69 104 PRO B N 1
ATOM 1747 C CA . PRO B 1 104 ? 18.594 -3.791 4.633 1 93.69 104 PRO B CA 1
ATOM 1748 C C . PRO B 1 104 ? 17.781 -5.016 5.055 1 93.69 104 PRO B C 1
ATOM 1750 O O . PRO B 1 104 ? 17.672 -5.984 4.297 1 93.69 104 PRO B O 1
ATOM 1753 N N . ASP B 1 105 ? 17.203 -5.004 6.219 1 94.31 105 ASP B N 1
ATOM 1754 C CA . ASP B 1 105 ? 16.453 -6.152 6.707 1 94.31 105 ASP B CA 1
ATOM 1755 C C . ASP B 1 105 ? 15.023 -6.148 6.164 1 94.31 105 ASP B C 1
ATOM 1757 O O . ASP B 1 105 ? 14.227 -7.031 6.488 1 94.31 105 ASP B O 1
ATOM 1761 N N . GLN B 1 106 ? 14.656 -5.109 5.43 1 94.94 106 GLN B N 1
ATOM 1762 C CA . GLN B 1 106 ? 13.414 -5.012 4.672 1 94.94 106 GLN B CA 1
ATOM 1763 C C . GLN B 1 106 ? 12.219 -4.781 5.598 1 94.94 106 GLN B C 1
ATOM 1765 O O . GLN B 1 106 ? 11.086 -5.102 5.246 1 94.94 106 GLN B O 1
ATOM 1770 N N . GLN B 1 107 ? 12.438 -4.211 6.781 1 95 107 GLN B N 1
ATOM 1771 C CA . GLN B 1 107 ? 11.344 -4.035 7.734 1 95 107 GLN B CA 1
ATOM 1772 C C . GLN B 1 107 ? 10.891 -2.576 7.789 1 95 107 GLN B C 1
ATOM 1774 O O . GLN B 1 107 ? 9.805 -2.277 8.281 1 95 107 GLN B O 1
ATOM 1779 N N . ILE B 1 108 ? 11.789 -1.683 7.316 1 96.38 108 ILE B N 1
ATOM 1780 C CA . ILE B 1 108 ? 11.523 -0.256 7.469 1 96.38 108 ILE B CA 1
ATOM 1781 C C . ILE B 1 108 ? 11.539 0.42 6.102 1 96.38 108 ILE B C 1
ATOM 1783 O O . ILE B 1 108 ? 12.445 0.198 5.301 1 96.38 108 ILE B O 1
ATOM 1787 N N . ALA B 1 109 ? 10.531 1.21 5.809 1 96.94 109 ALA B N 1
ATOM 1788 C CA . ALA B 1 109 ? 10.539 2.176 4.711 1 96.94 109 ALA B CA 1
ATOM 1789 C C . ALA B 1 109 ? 11.023 3.541 5.188 1 96.94 109 ALA B C 1
ATOM 1791 O O . ALA B 1 109 ? 10.469 4.113 6.129 1 96.94 109 ALA B O 1
ATOM 1792 N N . TRP B 1 110 ? 12.086 4.027 4.602 1 97.62 110 TRP B N 1
ATOM 1793 C CA . TRP B 1 110 ? 12.594 5.371 4.852 1 97.62 110 TRP B CA 1
ATOM 1794 C C . TRP B 1 110 ? 12.117 6.344 3.775 1 97.62 110 TRP B C 1
ATOM 1796 O O . TRP B 1 110 ? 12.305 6.094 2.58 1 97.62 110 TRP B O 1
ATOM 1806 N N . LEU B 1 111 ? 11.508 7.336 4.141 1 98.31 111 LEU B N 1
ATOM 1807 C CA . LEU B 1 111 ? 11.148 8.438 3.258 1 98.31 111 LEU B CA 1
ATOM 1808 C C . LEU B 1 111 ? 11.953 9.688 3.592 1 98.31 111 LEU B C 1
ATOM 1810 O O . LEU B 1 111 ? 11.789 10.273 4.66 1 98.31 111 LEU B O 1
ATOM 1814 N N . SER B 1 112 ? 12.75 10.086 2.65 1 98.31 112 SER B N 1
ATOM 1815 C CA . SER B 1 112 ? 13.719 11.117 3.008 1 98.31 112 SER B CA 1
ATOM 1816 C C . SER B 1 112 ? 13.703 12.266 2.004 1 98.31 112 SER B C 1
ATOM 1818 O O . SER B 1 112 ? 13.43 12.062 0.82 1 98.31 112 SER B O 1
ATOM 1820 N N . LYS B 1 113 ? 13.922 13.438 2.379 1 97.88 113 LYS B N 1
ATOM 1821 C CA . LYS B 1 113 ? 14.297 14.648 1.652 1 97.88 113 LYS B CA 1
ATOM 1822 C C . LYS B 1 113 ? 15.305 15.469 2.443 1 97.88 113 LYS B C 1
ATOM 1824 O O . LYS B 1 113 ? 15.648 15.125 3.576 1 97.88 113 LYS B O 1
ATOM 1829 N N . PRO B 1 114 ? 15.961 16.5 1.812 1 97.56 114 PRO B N 1
ATOM 1830 C CA . PRO B 1 114 ? 17 17.219 2.547 1 97.56 114 PRO B CA 1
ATOM 1831 C C . PRO B 1 114 ? 16.547 17.641 3.945 1 97.56 114 PRO B C 1
ATOM 1833 O O . PRO B 1 114 ? 15.555 18.359 4.09 1 97.56 114 PRO B O 1
ATOM 1836 N N . GLY B 1 115 ? 17.141 17.141 4.957 1 97.12 115 GLY B N 1
ATOM 1837 C CA . GLY B 1 115 ? 16.922 17.547 6.336 1 97.12 115 GLY B CA 1
ATOM 1838 C C . GLY B 1 115 ? 15.836 16.75 7.027 1 97.12 115 GLY B C 1
ATOM 1839 O O . GLY B 1 115 ? 15.562 16.969 8.211 1 97.12 115 GLY B O 1
ATOM 1840 N N . THR B 1 116 ? 15.203 15.867 6.359 1 98 116 THR B N 1
ATOM 1841 C CA . THR B 1 116 ? 14.078 15.141 6.938 1 98 116 THR B CA 1
ATOM 1842 C C . THR B 1 116 ? 14.109 13.672 6.52 1 98 116 THR B C 1
ATOM 1844 O O . THR B 1 116 ? 14.312 13.359 5.344 1 98 116 THR B O 1
ATOM 1847 N N . THR B 1 117 ? 13.961 12.766 7.457 1 98.38 117 THR B N 1
ATOM 1848 C CA . THR B 1 117 ? 13.805 11.336 7.211 1 98.38 117 THR B CA 1
ATOM 1849 C C . THR B 1 117 ? 12.688 10.758 8.078 1 98.38 117 THR B C 1
ATOM 1851 O O . THR B 1 117 ? 12.727 10.875 9.305 1 98.38 117 THR B O 1
ATOM 1854 N N . LEU B 1 118 ? 11.734 10.219 7.438 1 97.62 118 LEU B N 1
ATOM 1855 C CA . LEU B 1 118 ? 10.617 9.57 8.117 1 97.62 118 LEU B CA 1
ATOM 1856 C C . LEU B 1 118 ? 10.758 8.055 8.078 1 97.62 118 LEU B C 1
ATOM 1858 O O . LEU B 1 118 ? 11.281 7.5 7.105 1 97.62 118 LEU B O 1
ATOM 1862 N N . LYS B 1 119 ? 10.25 7.453 9.141 1 97 119 LYS B N 1
ATOM 1863 C CA . LYS B 1 119 ? 10.312 6.004 9.305 1 97 119 LYS B CA 1
ATOM 1864 C C . LYS B 1 119 ? 8.906 5.395 9.32 1 97 119 LYS B C 1
ATOM 1866 O O . LYS B 1 119 ? 8.055 5.809 10.109 1 97 119 LYS B O 1
ATOM 1871 N N . PHE B 1 120 ? 8.648 4.461 8.461 1 96 120 PHE B N 1
ATOM 1872 C CA . PHE B 1 120 ? 7.414 3.688 8.492 1 96 120 PHE B CA 1
ATOM 1873 C C . PHE B 1 120 ? 7.707 2.193 8.539 1 96 120 PHE B C 1
ATOM 1875 O O . PHE B 1 120 ? 8.609 1.709 7.855 1 96 120 PHE B O 1
ATOM 1882 N N . MET B 1 121 ? 6.98 1.5 9.352 1 93.44 121 MET B N 1
ATOM 1883 C CA . MET B 1 121 ? 7.113 0.047 9.391 1 93.44 121 MET B CA 1
ATOM 1884 C C . MET B 1 121 ? 6.43 -0.596 8.188 1 93.44 121 MET B C 1
ATOM 1886 O O . MET B 1 121 ? 5.309 -0.228 7.836 1 93.44 121 MET B O 1
ATOM 1890 N N . MET B 1 122 ? 7.172 -1.496 7.535 1 90.62 122 MET B N 1
ATOM 1891 C CA . MET B 1 122 ? 6.59 -2.268 6.438 1 90.62 122 MET B CA 1
ATOM 1892 C C . MET B 1 122 ? 5.82 -3.471 6.973 1 90.62 122 MET B C 1
ATOM 1894 O O . MET B 1 122 ? 6.223 -4.086 7.961 1 90.62 122 MET B O 1
ATOM 1898 N N . ARG B 1 123 ? 4.633 -3.689 6.316 1 83.5 123 ARG B N 1
ATOM 1899 C CA . ARG B 1 123 ? 3.764 -4.742 6.84 1 83.5 123 ARG B CA 1
ATOM 1900 C C . ARG B 1 123 ? 3.549 -5.836 5.801 1 83.5 123 ARG B C 1
ATOM 1902 O O . ARG B 1 123 ? 3.686 -5.598 4.598 1 83.5 123 ARG B O 1
#

Sequence (246 aa):
MYDASDVSSVEWIFDSGSQANVCGDLPLFTTIREDQTSRLDFANGTTEHTTICGSVLLRIVNQATGELEDRLVEDVVYTSNAKVNIISLGYLQTTGKYKLTCSPDQQIAWLSKPGTTLKFMMRMYDASDVSSVEWIFDSGSQANVCGDLPLFTTIREDQTSRLDFANGTTEHTTICGSVLLRIVNQATGELEDRLVEDVVYTSNAKVNIISLGYLQTTGKYKLTCSPDQQIAWLSKPGTTLKFMMR